Protein AF-A0A2S2NE26-F1 (afdb_monomer)

Foldseek 3Di:
DLVVLLVVVVVVVVVVPVVVVVVVVVVVVVVVVVVVVVVPDDDDDDDDDDDDDDDDDDDDDDDDDDDDDDDDDDDPPPPPPDQAPLNLLVQLLVQCVPPVFFSLVSLVVLLVVLVVVLVVDDPVVVVSSVVSSCSSVVDDDDCVRDDVVSLCPGPLLVLLLVLLVVLLVVLVVLVVDDPDNPPCVVVLLVSLVVNLSSLVGYDLVSVVSSCPPPDNVSVVSLLSSLVSDPPVSSVSSSSSNLVSQCVNDVVSVVVCVPDCNVVVSVVVVVVVVD

Structure (mmCIF, N/CA/C/O backbone):
data_AF-A0A2S2NE26-F1
#
_entry.id   AF-A0A2S2NE26-F1
#
loop_
_atom_site.group_PDB
_atom_site.id
_atom_site.type_symbol
_atom_site.label_atom_id
_atom_site.label_alt_id
_atom_site.label_comp_id
_atom_site.label_asym_id
_atom_site.label_entity_id
_atom_site.label_seq_id
_atom_site.pdbx_PDB_ins_code
_atom_site.Cartn_x
_atom_site.Cartn_y
_atom_site.Cartn_z
_atom_site.occupancy
_atom_site.B_iso_or_equiv
_atom_site.auth_seq_id
_atom_site.auth_comp_id
_atom_site.auth_asym_id
_atom_site.auth_atom_id
_atom_site.pdbx_PDB_model_num
ATOM 1 N N . PHE A 1 1 ? -6.573 4.434 -17.229 1.00 50.03 1 PHE A N 1
ATOM 2 C CA . PHE A 1 1 ? -5.683 4.116 -18.371 1.00 50.03 1 PHE A CA 1
ATOM 3 C C . PHE A 1 1 ? -4.898 2.846 -18.086 1.00 50.03 1 PHE A C 1
ATOM 5 O O . PHE A 1 1 ? -5.156 1.865 -18.771 1.00 50.03 1 PHE A O 1
ATOM 12 N N . LEU A 1 2 ? -4.052 2.832 -17.044 1.00 48.62 2 LEU A N 1
ATOM 13 C CA . LEU A 1 2 ? -3.261 1.661 -16.640 1.00 48.62 2 LEU A CA 1
ATOM 14 C C . LEU A 1 2 ? -4.086 0.372 -16.556 1.00 48.62 2 LEU A C 1
ATOM 16 O O . LEU A 1 2 ? -3.737 -0.569 -17.251 1.00 48.62 2 LEU A O 1
ATOM 20 N N . ASP A 1 3 ? -5.234 0.351 -15.869 1.00 49.94 3 ASP A N 1
ATOM 21 C CA . ASP A 1 3 ? -6.076 -0.861 -15.795 1.00 49.94 3 ASP A CA 1
ATOM 22 C C . ASP A 1 3 ? -6.546 -1.374 -17.165 1.00 49.94 3 ASP A C 1
ATOM 24 O O . ASP A 1 3 ? -6.678 -2.576 -17.361 1.00 49.94 3 ASP A O 1
ATOM 28 N N . LYS A 1 4 ? -6.739 -0.492 -18.156 1.00 54.78 4 LYS A N 1
ATOM 29 C CA . LYS A 1 4 ? -7.095 -0.894 -19.526 1.00 54.78 4 LYS A CA 1
ATOM 30 C C . LYS A 1 4 ? -5.889 -1.474 -20.267 1.00 54.78 4 LYS A C 1
ATOM 32 O O . LYS A 1 4 ? -6.052 -2.453 -20.991 1.00 54.78 4 LYS A O 1
ATOM 37 N N . CYS A 1 5 ? -4.690 -0.924 -20.062 1.00 51.84 5 CYS A N 1
ATOM 38 C CA . CYS A 1 5 ? -3.444 -1.529 -20.541 1.00 51.84 5 CYS A CA 1
ATOM 39 C C . CYS A 1 5 ? -3.240 -2.907 -19.892 1.00 51.84 5 CYS A C 1
ATOM 41 O O . CYS A 1 5 ? -3.023 -3.887 -20.597 1.00 51.84 5 CYS A O 1
ATOM 43 N N . LEU A 1 6 ? -3.423 -2.992 -18.572 1.00 57.47 6 LEU A N 1
ATOM 44 C CA . LEU A 1 6 ? -3.290 -4.199 -17.763 1.00 57.47 6 LEU A CA 1
ATOM 45 C C . LEU A 1 6 ? -4.299 -5.282 -18.179 1.00 57.47 6 LEU A C 1
ATOM 47 O O . LEU A 1 6 ? -3.911 -6.426 -18.381 1.00 57.47 6 LEU A O 1
ATOM 51 N N . SER A 1 7 ? -5.573 -4.930 -18.399 1.00 56.53 7 SER A N 1
ATOM 52 C CA . SER A 1 7 ? -6.599 -5.852 -18.910 1.00 56.53 7 SER A CA 1
ATOM 53 C C . SER A 1 7 ? -6.352 -6.281 -20.357 1.00 56.53 7 SER A C 1
ATOM 55 O O . SER A 1 7 ? -6.578 -7.443 -20.679 1.00 56.53 7 SER A O 1
ATOM 57 N N . THR A 1 8 ? -5.870 -5.387 -21.230 1.00 55.00 8 THR A N 1
ATOM 58 C CA . THR A 1 8 ? -5.532 -5.739 -22.627 1.00 55.00 8 THR A CA 1
ATOM 59 C C . THR A 1 8 ? -4.354 -6.712 -22.668 1.00 55.00 8 THR A C 1
ATOM 61 O O . THR A 1 8 ? -4.362 -7.675 -23.433 1.00 55.00 8 THR A O 1
ATOM 64 N N . VAL A 1 9 ? -3.371 -6.492 -21.793 1.00 53.59 9 VAL A N 1
ATOM 65 C CA . VAL A 1 9 ? -2.247 -7.398 -21.553 1.00 53.59 9 VAL A CA 1
ATOM 66 C C . VAL A 1 9 ? -2.732 -8.741 -20.990 1.00 53.59 9 VAL A C 1
ATOM 68 O O . VAL A 1 9 ? -2.406 -9.783 -21.553 1.00 53.59 9 VAL A O 1
ATOM 71 N N . GLN A 1 10 ? -3.555 -8.740 -19.937 1.00 52.69 10 GLN A N 1
ATOM 72 C CA . GLN A 1 10 ? -4.071 -9.955 -19.293 1.00 52.69 10 GLN A CA 1
ATOM 73 C C . GLN A 1 10 ? -4.913 -10.805 -20.262 1.00 52.69 10 GLN A C 1
ATOM 75 O O . GLN A 1 10 ? -4.638 -11.990 -20.416 1.00 52.69 10 GLN A O 1
ATOM 80 N N . GLN A 1 11 ? -5.842 -10.202 -21.016 1.00 55.31 11 GLN A N 1
ATOM 81 C CA . GLN A 1 11 ? -6.670 -10.910 -22.008 1.00 55.31 11 GLN A CA 1
ATOM 82 C C . GLN A 1 11 ? -5.868 -11.598 -23.123 1.00 55.31 11 GLN A C 1
ATOM 84 O O . GLN A 1 11 ? -6.375 -12.515 -23.769 1.00 55.31 11 GLN A O 1
ATOM 89 N N . LYS A 1 12 ? -4.636 -11.154 -23.398 1.00 51.88 12 LYS A N 1
ATOM 90 C CA . LYS A 1 12 ? -3.738 -11.800 -24.368 1.00 51.88 12 LYS A CA 1
ATOM 91 C C . LYS A 1 12 ? -2.728 -12.745 -23.717 1.00 51.88 12 LYS A C 1
ATOM 93 O O . LYS A 1 12 ? -2.174 -13.585 -24.424 1.00 51.88 12 LYS A O 1
ATOM 98 N N . LEU A 1 13 ? -2.542 -12.671 -22.397 1.00 49.56 13 LEU A N 1
ATOM 99 C CA . LEU A 1 13 ? -1.794 -13.668 -21.633 1.00 49.56 13 LEU A CA 1
ATOM 100 C C . LEU A 1 13 ? -2.589 -14.967 -21.499 1.00 49.56 13 LEU A C 1
ATOM 102 O O . LEU A 1 13 ? -2.041 -15.997 -21.880 1.00 49.56 13 LEU A O 1
ATOM 106 N N . ASP A 1 14 ? -3.876 -14.903 -21.144 1.00 45.34 14 ASP A N 1
ATOM 107 C CA . ASP A 1 14 ? -4.758 -16.079 -21.030 1.00 45.34 14 ASP A CA 1
ATOM 108 C C . ASP A 1 14 ? -4.885 -16.847 -22.374 1.00 45.34 14 ASP A C 1
ATOM 110 O O . ASP A 1 14 ? -5.003 -18.069 -22.410 1.00 45.34 14 ASP A O 1
ATOM 114 N N . VAL A 1 15 ? -4.785 -16.145 -23.514 1.00 48.47 15 VAL A N 1
ATOM 115 C CA . VAL A 1 15 ? -4.731 -16.739 -24.874 1.00 48.47 15 VAL A CA 1
ATOM 116 C C . VAL A 1 15 ? -3.366 -17.381 -25.185 1.00 48.47 15 VAL A C 1
ATOM 118 O O . VAL A 1 15 ? -3.244 -18.189 -26.103 1.00 48.47 15 VAL A O 1
ATOM 121 N N . SER A 1 16 ? -2.327 -17.028 -24.429 1.00 43.91 16 SER A N 1
ATOM 122 C CA . SER A 1 16 ? -0.950 -17.512 -24.582 1.00 43.91 16 SER A CA 1
ATOM 123 C C . SER A 1 16 ? -0.503 -18.491 -23.489 1.00 43.91 16 SER A C 1
ATOM 125 O O . SER A 1 16 ? 0.652 -18.921 -23.510 1.00 43.91 16 SER A O 1
ATOM 127 N N . ASP A 1 17 ? -1.397 -18.861 -22.566 1.00 40.41 17 ASP A N 1
ATOM 128 C CA . ASP A 1 17 ? -1.113 -19.668 -21.371 1.00 40.41 17 ASP A CA 1
ATOM 129 C C . ASP A 1 17 ? -0.923 -21.172 -21.641 1.00 40.41 17 ASP A C 1
ATOM 131 O O . ASP A 1 17 ? -1.018 -22.017 -20.750 1.00 40.41 17 ASP A O 1
ATOM 135 N N . ASN A 1 18 ? -0.420 -21.504 -22.833 1.00 43.38 18 ASN A N 1
ATOM 136 C CA . ASN A 1 18 ? 0.494 -22.636 -22.981 1.00 43.38 18 ASN A CA 1
ATOM 137 C C . ASN A 1 18 ? 1.857 -22.258 -22.351 1.00 43.38 18 ASN A C 1
ATOM 139 O O . ASN A 1 18 ? 2.892 -22.190 -23.016 1.00 43.38 18 ASN A O 1
ATOM 143 N N . CYS A 1 19 ? 1.855 -21.993 -21.038 1.00 43.56 19 CYS A N 1
ATOM 144 C CA . CYS A 1 19 ? 2.987 -21.473 -20.256 1.00 43.56 19 CYS A CA 1
ATOM 145 C C . CYS A 1 19 ? 4.259 -22.345 -20.398 1.00 43.56 19 CYS A C 1
ATOM 147 O O . CYS A 1 19 ? 5.388 -21.850 -20.392 1.00 43.56 19 CYS A O 1
ATOM 149 N N . SER A 1 20 ? 4.072 -23.640 -20.679 1.00 45.38 20 SER A N 1
ATOM 150 C CA . SER A 1 20 ? 5.133 -24.593 -21.028 1.00 45.38 20 SER A CA 1
ATOM 151 C C . SER A 1 20 ? 5.985 -24.173 -22.242 1.00 45.38 20 SER A C 1
ATOM 153 O O . SER A 1 20 ? 7.186 -24.438 -22.271 1.00 45.38 20 SER A O 1
ATOM 155 N N . ASP A 1 21 ? 5.404 -23.523 -23.253 1.00 47.28 21 ASP A N 1
ATOM 156 C CA . ASP A 1 21 ? 6.069 -23.316 -24.546 1.00 47.28 21 ASP A CA 1
ATOM 157 C C . ASP A 1 21 ? 6.906 -22.033 -24.607 1.00 47.28 21 ASP A C 1
ATOM 159 O O . ASP A 1 21 ? 7.956 -22.027 -25.252 1.00 47.28 21 ASP A O 1
ATOM 163 N N . LYS A 1 22 ? 6.536 -20.981 -23.863 1.00 48.53 22 LYS A N 1
ATOM 164 C CA . LYS A 1 22 ? 7.396 -19.793 -23.691 1.00 48.53 22 LYS A CA 1
ATOM 165 C C . LYS A 1 22 ? 8.685 -20.144 -22.938 1.00 48.53 22 LYS A C 1
ATOM 167 O O . LYS A 1 22 ? 9.765 -19.729 -23.362 1.00 48.53 22 LYS A O 1
ATOM 172 N N . TYR A 1 23 ? 8.601 -20.985 -21.903 1.00 47.50 23 TYR A N 1
ATOM 173 C CA . TYR A 1 23 ? 9.781 -21.479 -21.184 1.00 47.50 23 TYR A CA 1
ATOM 174 C C . TYR A 1 23 ? 10.660 -22.386 -22.070 1.00 47.50 23 TYR A C 1
ATOM 176 O O . TYR A 1 23 ? 11.881 -22.229 -22.100 1.00 47.50 23 TYR A O 1
ATOM 184 N N . LYS A 1 24 ? 10.063 -23.267 -22.892 1.00 45.91 24 LYS A N 1
ATOM 185 C CA . LYS A 1 24 ? 10.803 -24.058 -23.902 1.00 45.91 24 LYS A CA 1
ATOM 186 C C . LYS A 1 24 ? 11.466 -23.193 -24.975 1.00 45.91 24 LYS A C 1
ATOM 188 O O . LYS A 1 24 ? 12.565 -23.528 -25.420 1.00 45.91 24 LYS A O 1
ATOM 193 N N . LEU A 1 25 ? 10.827 -22.108 -25.417 1.00 44.94 25 LEU A N 1
ATOM 194 C CA . LEU A 1 25 ? 11.399 -21.191 -26.406 1.00 44.94 25 LEU A CA 1
ATOM 195 C C . LEU A 1 25 ? 12.624 -20.465 -25.830 1.00 44.94 25 LEU A C 1
ATOM 197 O O . LEU A 1 25 ? 13.672 -20.434 -26.477 1.00 44.94 25 LEU A O 1
ATOM 201 N N . TYR A 1 26 ? 12.521 -19.988 -24.586 1.00 48.12 26 TYR A N 1
ATOM 202 C CA . TYR A 1 26 ? 13.633 -19.427 -23.814 1.00 48.12 26 TYR A CA 1
ATOM 203 C C . TYR A 1 26 ? 14.799 -20.430 -23.674 1.00 48.12 26 TYR A C 1
ATOM 205 O O . TYR A 1 26 ? 15.918 -20.140 -24.100 1.00 48.12 26 TYR A O 1
ATOM 213 N N . GLU A 1 27 ? 14.527 -21.660 -23.223 1.00 47.28 27 GLU A N 1
ATOM 214 C CA . GLU A 1 27 ? 15.500 -22.769 -23.168 1.00 47.28 27 GLU A CA 1
ATOM 215 C C . GLU A 1 27 ? 16.145 -23.082 -24.535 1.00 47.28 27 GLU A C 1
ATOM 217 O O . GLU A 1 27 ? 17.343 -23.362 -24.639 1.00 47.28 27 GLU A O 1
ATOM 222 N N . THR A 1 28 ? 15.372 -23.022 -25.620 1.00 48.88 28 THR A N 1
ATOM 223 C CA . THR A 1 28 ? 15.858 -23.323 -26.976 1.00 48.88 28 THR A CA 1
ATOM 224 C C . THR A 1 28 ? 16.813 -22.243 -27.490 1.00 48.88 28 THR A C 1
ATOM 226 O O . THR A 1 28 ? 17.832 -22.562 -28.118 1.00 48.88 28 THR A O 1
ATOM 229 N N . LEU A 1 29 ? 16.531 -20.972 -27.192 1.00 46.28 29 LEU A N 1
ATOM 230 C CA . LEU A 1 29 ? 17.427 -19.848 -27.473 1.00 46.28 29 LEU A CA 1
ATOM 231 C C . LEU A 1 29 ? 18.712 -19.948 -26.630 1.00 46.28 29 LEU A C 1
ATOM 233 O O . LEU A 1 29 ? 19.814 -19.848 -27.178 1.00 46.28 29 LEU A O 1
ATOM 237 N N . LEU A 1 30 ? 18.585 -20.282 -25.341 1.00 50.09 30 LEU A N 1
ATOM 238 C CA . LEU A 1 30 ? 19.700 -20.491 -24.410 1.00 50.09 30 LEU A CA 1
ATOM 239 C C . LEU A 1 30 ? 20.656 -21.607 -24.886 1.00 50.09 30 LEU A C 1
ATOM 241 O O . LEU A 1 30 ? 21.882 -21.445 -24.881 1.00 50.09 30 LEU A O 1
ATOM 245 N N . ARG A 1 31 ? 20.115 -22.725 -25.392 1.00 46.66 31 ARG A N 1
ATOM 246 C CA . ARG A 1 31 ? 20.899 -23.827 -25.989 1.00 46.66 31 ARG A CA 1
ATOM 247 C C . ARG A 1 31 ? 21.608 -23.425 -27.284 1.00 46.66 31 ARG A C 1
ATOM 249 O O . ARG A 1 31 ? 22.740 -23.860 -27.512 1.00 46.66 31 ARG A O 1
ATOM 256 N N . ARG A 1 32 ? 20.986 -22.591 -28.129 1.00 42.09 32 ARG A N 1
ATOM 257 C CA . ARG A 1 32 ? 21.625 -22.044 -29.343 1.00 42.09 32 ARG A CA 1
ATOM 258 C C . ARG A 1 32 ? 22.810 -21.140 -28.993 1.00 42.09 32 ARG A C 1
ATOM 260 O O . ARG A 1 32 ? 23.868 -21.273 -29.604 1.00 42.09 32 ARG A O 1
ATOM 267 N N . GLN A 1 33 ? 22.670 -20.293 -27.974 1.00 43.94 33 GLN A N 1
ATOM 268 C CA . GLN A 1 33 ? 23.731 -19.382 -27.540 1.00 43.94 33 GLN A CA 1
ATOM 269 C C . GLN A 1 33 ? 24.927 -20.129 -26.915 1.00 43.94 33 GLN A C 1
ATOM 271 O O . GLN A 1 33 ? 26.077 -19.826 -27.240 1.00 43.94 33 GLN A O 1
ATOM 276 N N . LYS A 1 34 ? 24.685 -21.175 -26.105 1.00 47.41 34 LYS A N 1
ATOM 277 C CA . LYS A 1 34 ? 25.754 -22.044 -25.562 1.00 47.41 34 LYS A CA 1
ATOM 278 C C . LYS A 1 34 ? 26.568 -22.743 -26.667 1.00 47.41 34 LYS A C 1
ATOM 280 O O . LYS A 1 34 ? 27.794 -22.792 -26.575 1.00 47.41 34 LYS A O 1
ATOM 285 N N . LYS A 1 35 ? 25.921 -23.205 -27.748 1.00 47.41 35 LYS A N 1
ATOM 286 C CA . LYS A 1 35 ? 26.606 -23.807 -28.914 1.00 47.41 35 LYS A CA 1
ATOM 287 C C . LYS A 1 35 ? 27.458 -22.816 -29.717 1.00 47.41 35 LYS A C 1
ATOM 289 O O . LYS A 1 35 ? 28.439 -23.232 -30.327 1.00 47.41 35 LYS A O 1
ATOM 294 N N . LEU A 1 36 ? 27.116 -21.526 -29.712 1.00 42.09 36 LEU A N 1
ATOM 295 C CA . LEU A 1 36 ? 27.939 -20.482 -30.332 1.00 42.09 36 LEU A CA 1
ATOM 296 C C . LEU A 1 36 ? 29.183 -20.163 -29.484 1.00 42.09 36 LEU A C 1
ATOM 298 O O . LEU A 1 36 ? 30.265 -19.999 -30.042 1.00 42.09 36 LEU A O 1
ATOM 302 N N . LYS A 1 37 ? 29.069 -20.164 -28.147 1.00 40.44 37 LYS A N 1
ATOM 303 C CA . LYS A 1 37 ? 30.208 -19.898 -27.246 1.00 40.44 37 LYS A CA 1
ATOM 304 C C . LYS A 1 37 ? 31.249 -21.026 -27.199 1.00 40.44 37 LYS A C 1
ATOM 306 O O . LYS A 1 37 ? 32.438 -20.732 -27.168 1.00 40.44 37 LYS A O 1
ATOM 311 N N . GLN A 1 38 ? 30.846 -22.299 -27.289 1.00 41.75 38 GLN A N 1
ATOM 312 C CA . GLN A 1 38 ? 31.797 -23.429 -27.337 1.00 41.75 38 GLN A CA 1
ATOM 313 C C . GLN A 1 38 ? 32.728 -23.426 -28.567 1.00 41.75 38 GLN A C 1
ATOM 315 O O . GLN A 1 38 ? 33.736 -24.123 -28.563 1.00 41.75 38 GLN A O 1
ATOM 320 N N . LYS A 1 39 ? 32.436 -22.631 -29.607 1.00 37.09 39 LYS A N 1
ATOM 321 C CA . LYS A 1 39 ? 33.309 -22.468 -30.782 1.00 37.09 39 LYS A CA 1
ATOM 322 C C . LYS A 1 39 ? 34.409 -21.405 -30.623 1.00 37.09 39 LYS A C 1
ATOM 324 O O . LYS A 1 39 ? 35.172 -21.217 -31.564 1.00 37.09 39 LYS A O 1
ATOM 329 N N . SER A 1 40 ? 34.486 -20.708 -29.484 1.00 32.81 40 SER A N 1
ATOM 330 C CA . SER A 1 40 ? 35.268 -19.466 -29.339 1.00 32.81 40 SER A CA 1
ATOM 331 C C . SER A 1 40 ? 36.389 -19.498 -28.285 1.00 32.81 40 SER A C 1
ATOM 333 O O . SER A 1 40 ? 36.911 -18.438 -27.939 1.00 32.81 40 SER A O 1
ATOM 335 N N . SER A 1 41 ? 36.771 -20.664 -27.751 1.00 28.61 41 SER A N 1
ATOM 336 C CA . SER A 1 41 ? 37.812 -20.746 -26.708 1.00 28.61 41 SER A CA 1
ATOM 337 C C . SER A 1 41 ? 38.750 -21.941 -26.888 1.00 28.61 41 SER A C 1
ATOM 339 O O . SER A 1 41 ? 38.574 -22.991 -26.278 1.00 28.61 41 SER A O 1
ATOM 341 N N . TYR A 1 42 ? 39.785 -21.731 -27.700 1.00 27.94 42 TYR A N 1
ATOM 342 C CA . TYR A 1 42 ? 41.106 -22.320 -27.473 1.00 27.94 42 TYR A CA 1
ATOM 343 C C . TYR A 1 42 ? 42.021 -21.230 -26.879 1.00 27.94 42 TYR A C 1
ATOM 345 O O . TYR A 1 42 ? 41.802 -20.052 -27.167 1.00 27.94 42 TYR A O 1
ATOM 353 N N . ASN A 1 43 ? 43.049 -21.651 -26.126 1.00 27.92 43 ASN A N 1
ATOM 354 C CA . ASN A 1 43 ? 44.060 -20.869 -25.376 1.00 27.92 43 ASN A CA 1
ATOM 355 C C . ASN A 1 43 ? 43.618 -20.509 -23.924 1.00 27.92 43 ASN A C 1
ATOM 357 O O . ASN A 1 43 ? 42.630 -19.802 -23.764 1.00 27.92 43 ASN A O 1
ATOM 361 N N . THR A 1 44 ? 44.165 -21.114 -22.844 1.00 25.56 44 THR A N 1
ATOM 362 C CA . THR A 1 44 ? 45.524 -20.951 -22.218 1.00 25.56 44 THR A CA 1
ATOM 363 C C . THR A 1 44 ? 45.514 -19.807 -21.171 1.00 25.56 44 THR A C 1
ATOM 365 O O . THR A 1 44 ? 45.122 -18.711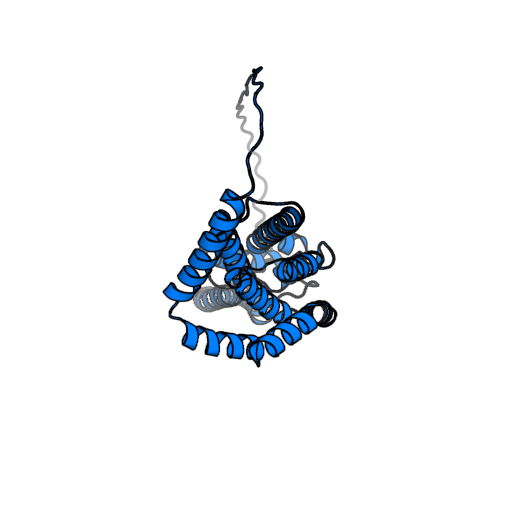 -21.551 1.00 25.56 44 THR A O 1
ATOM 368 N N . LEU A 1 45 ? 45.915 -19.915 -19.882 1.00 28.11 45 LEU A N 1
ATOM 369 C CA . LEU A 1 45 ? 46.520 -20.980 -19.032 1.00 28.11 45 LEU A CA 1
ATOM 370 C C . LEU A 1 45 ? 46.162 -20.769 -17.513 1.00 28.11 45 LEU A C 1
ATOM 372 O O . LEU A 1 45 ? 45.509 -19.783 -17.179 1.00 28.11 45 LEU A O 1
ATOM 376 N N . ASP A 1 46 ? 46.613 -21.668 -16.621 1.00 25.56 46 ASP A N 1
ATOM 377 C CA . ASP A 1 46 ? 46.455 -21.748 -15.136 1.00 25.56 46 ASP A CA 1
ATOM 378 C C . ASP A 1 46 ? 47.071 -20.569 -14.309 1.00 25.56 46 ASP A C 1
ATOM 380 O O . ASP A 1 46 ? 47.730 -19.711 -14.886 1.00 25.56 46 ASP A O 1
ATOM 384 N N . THR A 1 47 ? 46.993 -20.400 -12.964 1.00 26.70 47 THR A N 1
ATOM 385 C CA . THR A 1 47 ? 46.731 -21.271 -11.768 1.00 26.70 47 THR A CA 1
ATOM 386 C C . THR A 1 47 ? 46.308 -20.401 -10.525 1.00 26.70 47 THR A C 1
ATOM 388 O O . THR A 1 47 ? 46.378 -19.176 -10.626 1.00 26.70 47 THR A O 1
ATOM 391 N N . PRO A 1 48 ? 45.889 -20.952 -9.350 1.00 29.38 48 PRO A N 1
ATOM 392 C CA . PRO A 1 48 ? 45.256 -20.202 -8.233 1.00 29.38 48 PRO A CA 1
ATOM 393 C C . PRO A 1 48 ? 46.133 -19.936 -6.977 1.00 29.38 48 PRO A C 1
ATOM 395 O O . PRO A 1 48 ? 47.178 -20.556 -6.797 1.00 29.38 48 PRO A O 1
ATOM 398 N N . ILE A 1 49 ? 45.646 -19.095 -6.041 1.00 26.34 49 ILE A N 1
ATOM 399 C CA . ILE A 1 49 ? 46.189 -18.905 -4.669 1.00 26.34 49 ILE A CA 1
ATOM 400 C C . ILE A 1 49 ? 45.049 -18.880 -3.619 1.00 26.34 49 ILE A C 1
ATOM 402 O O . ILE A 1 49 ? 43.942 -18.429 -3.904 1.00 26.34 49 ILE A O 1
ATOM 406 N N . GLN A 1 50 ? 45.322 -19.378 -2.405 1.00 24.62 50 GLN A N 1
ATOM 407 C CA . GLN A 1 50 ? 44.393 -19.574 -1.273 1.00 24.62 50 GLN A CA 1
ATOM 408 C C . GLN A 1 50 ? 45.053 -19.122 0.060 1.00 24.62 50 GLN A C 1
ATOM 410 O O . GLN A 1 50 ? 46.280 -19.081 0.103 1.00 24.62 50 GLN A O 1
ATOM 415 N N . CYS A 1 51 ? 44.258 -18.929 1.139 1.00 21.23 51 CYS A N 1
ATOM 416 C CA . CYS A 1 51 ? 44.594 -18.771 2.592 1.00 21.23 51 CYS A CA 1
ATOM 417 C C . CYS A 1 51 ? 44.369 -17.361 3.200 1.00 21.23 51 CYS A C 1
ATOM 419 O O . CYS A 1 51 ? 44.494 -16.385 2.475 1.00 21.23 51 CYS A O 1
ATOM 421 N N . LYS A 1 52 ? 44.108 -17.147 4.513 1.00 24.81 52 LYS A N 1
ATOM 422 C CA . LYS A 1 52 ? 43.555 -17.958 5.646 1.00 24.81 52 LYS A CA 1
ATOM 423 C C . LYS A 1 52 ? 43.229 -17.024 6.853 1.00 24.81 52 LYS A C 1
ATOM 425 O O . LYS A 1 52 ? 43.918 -16.034 7.040 1.00 24.81 52 LYS A O 1
ATOM 430 N N . THR A 1 53 ? 42.230 -17.409 7.662 1.00 23.91 53 THR A N 1
ATOM 431 C CA . THR A 1 53 ? 41.985 -17.191 9.127 1.00 23.91 53 THR A CA 1
ATOM 432 C C . THR A 1 53 ? 42.857 -16.246 9.989 1.00 23.91 53 THR A C 1
ATOM 434 O O . THR A 1 53 ? 44.073 -16.372 9.935 1.00 23.91 53 THR A O 1
ATOM 437 N N . VAL A 1 54 ? 42.235 -15.546 10.965 1.00 25.08 54 VAL A N 1
ATOM 438 C CA . VAL A 1 54 ? 42.578 -15.483 12.427 1.00 25.08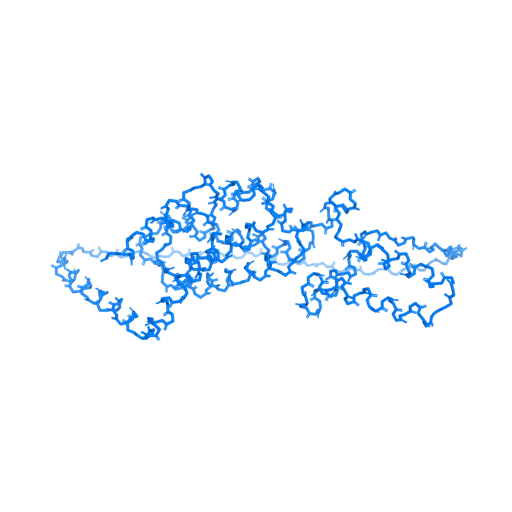 54 VAL A CA 1
ATOM 439 C C . VAL A 1 54 ? 41.294 -15.099 13.230 1.00 25.08 54 VAL A C 1
ATOM 441 O O . VAL A 1 54 ? 40.294 -14.736 12.616 1.00 25.08 54 VAL A O 1
ATOM 444 N N . ASP A 1 55 ? 41.281 -15.293 14.559 1.00 23.72 55 ASP A N 1
ATOM 445 C CA . ASP A 1 55 ? 40.130 -15.662 15.420 1.00 23.72 55 ASP A CA 1
ATOM 446 C C . ASP A 1 55 ? 40.199 -15.041 16.861 1.00 23.72 55 ASP A C 1
ATOM 448 O O . ASP A 1 55 ? 41.254 -14.508 17.219 1.00 23.72 55 ASP A O 1
ATOM 452 N N . LYS A 1 56 ? 39.148 -15.222 17.704 1.00 26.86 56 LYS A N 1
ATOM 453 C CA . LYS A 1 56 ? 38.939 -14.816 19.142 1.00 26.86 56 LYS A CA 1
ATOM 454 C C . LYS A 1 56 ? 38.502 -13.348 19.381 1.00 26.86 56 LYS A C 1
ATOM 456 O O . LYS A 1 56 ? 38.899 -12.479 18.622 1.00 26.86 56 LYS A O 1
ATOM 461 N N . GLY A 1 57 ? 37.756 -12.933 20.422 1.00 21.80 57 GLY A N 1
ATOM 462 C CA . GLY A 1 57 ? 37.169 -13.544 21.647 1.00 21.80 57 GLY A CA 1
ATOM 463 C C . GLY A 1 57 ? 36.955 -12.430 22.720 1.00 21.80 57 GLY A C 1
ATOM 464 O O . GLY A 1 57 ? 37.609 -11.400 22.599 1.00 21.80 57 GLY A O 1
ATOM 465 N N . ASN A 1 58 ? 36.122 -12.463 23.781 1.00 25.00 58 ASN A N 1
ATOM 466 C CA . ASN A 1 58 ? 35.205 -13.443 24.409 1.00 25.00 58 ASN A CA 1
ATOM 467 C C . ASN A 1 58 ? 34.045 -12.697 25.175 1.00 25.00 58 ASN A C 1
ATOM 469 O O . ASN A 1 58 ? 33.866 -11.497 24.998 1.00 25.00 58 ASN A O 1
ATOM 473 N N . GLN A 1 59 ? 33.252 -13.401 26.005 1.00 24.97 59 GLN A N 1
ATOM 474 C CA . GLN A 1 59 ? 32.049 -12.960 26.764 1.00 24.97 59 GLN A CA 1
ATOM 475 C C . GLN A 1 59 ? 32.327 -12.360 28.172 1.00 24.97 59 GLN A C 1
ATOM 477 O O . GLN A 1 59 ? 33.331 -12.743 28.770 1.00 24.97 59 GLN A O 1
ATOM 482 N N . SER A 1 60 ? 31.370 -11.604 28.761 1.00 28.23 60 SER A N 1
ATOM 483 C CA . SER A 1 60 ? 30.624 -11.991 30.002 1.00 28.23 60 SER A CA 1
ATOM 484 C C . SER A 1 60 ? 29.695 -10.895 30.596 1.00 28.23 60 SER A C 1
ATOM 486 O O . SER A 1 60 ? 30.035 -9.716 30.618 1.00 28.23 60 SER A O 1
ATOM 488 N N . GLU A 1 61 ? 28.525 -11.300 31.116 1.00 24.92 61 GLU A N 1
ATOM 489 C CA . GLU A 1 61 ? 27.626 -10.496 31.982 1.00 24.92 61 GLU A CA 1
ATOM 490 C C . GLU A 1 61 ? 28.033 -10.592 33.472 1.00 24.92 61 GLU A C 1
ATOM 492 O O . GLU A 1 61 ? 28.833 -11.462 33.834 1.00 24.92 61 GLU A O 1
ATOM 497 N N . PRO A 1 62 ? 27.441 -9.773 34.370 1.00 26.55 62 PRO A N 1
ATOM 498 C CA . PRO A 1 62 ? 26.619 -10.414 35.412 1.00 26.55 62 PRO A CA 1
ATOM 499 C C . PRO A 1 62 ? 25.356 -9.651 35.877 1.00 26.55 62 PRO A C 1
ATOM 501 O O . PRO A 1 62 ? 25.321 -8.426 35.984 1.00 26.55 62 PRO A O 1
ATOM 504 N N . TYR A 1 63 ? 24.351 -10.433 36.282 1.00 20.64 63 TYR A N 1
ATOM 505 C CA . TYR A 1 63 ? 23.155 -10.029 37.039 1.00 20.64 63 TYR A CA 1
ATOM 506 C C . TYR A 1 63 ? 23.475 -9.676 38.506 1.00 20.64 63 TYR A C 1
ATOM 508 O O . TYR A 1 63 ? 24.367 -10.277 39.101 1.00 20.64 63 TYR A O 1
ATOM 516 N N . ASN A 1 64 ? 22.661 -8.820 39.142 1.00 26.05 64 ASN A N 1
ATOM 517 C CA . ASN A 1 64 ? 22.461 -8.834 40.601 1.00 26.05 64 ASN A CA 1
ATOM 518 C C . ASN A 1 64 ? 21.103 -8.225 41.002 1.00 26.05 64 ASN A C 1
ATOM 520 O O . ASN A 1 64 ? 20.715 -7.169 40.509 1.00 26.05 64 ASN A O 1
ATOM 524 N N . GLN A 1 65 ? 20.397 -8.888 41.922 1.00 26.30 65 GLN A N 1
ATOM 525 C CA . GLN A 1 65 ? 19.149 -8.419 42.538 1.00 26.30 65 GLN A CA 1
ATOM 526 C C . GLN A 1 65 ? 19.431 -7.889 43.950 1.00 26.30 65 GLN A C 1
ATOM 528 O O . GLN A 1 65 ? 20.128 -8.559 44.708 1.00 26.30 65 GLN A O 1
ATOM 533 N N . ILE A 1 66 ? 18.814 -6.770 44.349 1.00 25.67 66 ILE A N 1
ATOM 534 C CA . ILE A 1 66 ? 18.601 -6.439 45.769 1.00 25.67 66 ILE A CA 1
ATOM 535 C C . ILE A 1 66 ? 17.164 -5.939 45.963 1.00 25.67 66 ILE A C 1
ATOM 537 O O . ILE A 1 66 ? 16.722 -4.988 45.323 1.00 25.67 66 ILE A O 1
ATOM 541 N N . LEU A 1 67 ? 16.457 -6.610 46.869 1.00 24.86 67 LEU A N 1
ATOM 542 C CA . LEU A 1 67 ? 15.143 -6.259 47.405 1.00 24.86 67 LEU A CA 1
ATOM 543 C C . LEU A 1 67 ? 15.296 -5.193 48.503 1.00 24.86 67 LEU A C 1
ATOM 545 O O . LEU A 1 67 ? 16.204 -5.314 49.320 1.00 24.86 67 LEU A O 1
ATOM 549 N N . ASN A 1 68 ? 14.382 -4.223 48.589 1.00 27.00 68 ASN A N 1
ATOM 550 C CA . ASN A 1 68 ? 14.089 -3.523 49.846 1.00 27.00 68 ASN A CA 1
ATOM 551 C C . ASN A 1 68 ? 12.663 -2.956 49.844 1.00 27.00 68 ASN A C 1
ATOM 553 O O . ASN A 1 68 ? 12.305 -2.141 48.994 1.00 27.00 68 ASN A O 1
ATOM 557 N N . ASP A 1 69 ? 11.868 -3.369 50.830 1.00 28.56 69 ASP A N 1
ATOM 558 C CA . ASP A 1 69 ? 10.546 -2.813 51.111 1.00 28.56 69 ASP A CA 1
ATOM 559 C C . ASP A 1 69 ? 10.642 -1.408 51.716 1.00 28.56 69 ASP A C 1
ATOM 561 O O . ASP A 1 69 ? 11.403 -1.171 52.654 1.00 28.56 69 ASP A O 1
ATOM 565 N N . THR A 1 70 ? 9.759 -0.498 51.305 1.00 28.11 70 THR A N 1
ATOM 566 C CA . THR A 1 70 ? 9.228 0.542 52.202 1.00 28.11 70 THR A CA 1
ATOM 567 C C . THR A 1 70 ? 7.812 0.903 51.773 1.00 28.11 70 THR A C 1
ATOM 569 O O . THR A 1 70 ? 7.582 1.436 50.690 1.00 28.11 70 THR A O 1
ATOM 572 N N . LYS A 1 71 ? 6.845 0.622 52.650 1.00 34.53 71 LYS A N 1
ATOM 573 C CA . LYS A 1 71 ? 5.458 1.069 52.495 1.00 34.53 71 LYS A CA 1
ATOM 574 C C . LYS A 1 71 ? 5.400 2.586 52.658 1.00 34.53 71 LYS A C 1
ATOM 576 O O . LYS A 1 71 ? 5.836 3.087 53.688 1.00 34.53 71 LYS A O 1
ATOM 581 N N . ASN A 1 72 ? 4.762 3.284 51.724 1.00 28.64 72 ASN A N 1
ATOM 582 C CA . ASN A 1 72 ? 4.122 4.563 52.019 1.00 28.64 72 ASN A CA 1
ATOM 583 C C . ASN A 1 72 ? 2.799 4.666 51.260 1.00 28.64 72 ASN A C 1
ATOM 585 O O . ASN A 1 72 ? 2.734 4.473 50.048 1.00 28.64 72 ASN A O 1
ATOM 589 N N . SER A 1 73 ? 1.738 4.921 52.018 1.00 37.84 73 SER A N 1
ATOM 590 C CA . SER A 1 73 ? 0.363 4.961 51.538 1.00 37.84 73 SER A CA 1
ATOM 591 C C . SER A 1 73 ? 0.043 6.345 50.980 1.00 37.84 73 SER A C 1
ATOM 593 O O . SER A 1 73 ? -0.150 7.276 51.760 1.00 37.84 73 SER A O 1
ATOM 595 N N . THR A 1 74 ? -0.102 6.477 49.661 1.00 27.97 74 THR A N 1
ATOM 596 C CA . THR A 1 74 ? -0.604 7.723 49.062 1.00 27.97 74 THR A CA 1
ATOM 597 C C . THR A 1 74 ? -1.557 7.418 47.912 1.00 27.97 74 THR A C 1
ATOM 599 O O . THR A 1 74 ? -1.138 6.909 46.880 1.00 27.97 74 THR A O 1
ATOM 602 N N . SER A 1 75 ? -2.841 7.720 48.134 1.00 31.12 75 SER A N 1
ATOM 603 C CA . SER A 1 75 ? -3.908 7.923 47.137 1.00 31.12 75 SER A CA 1
ATOM 604 C C . SER A 1 75 ? -3.812 7.147 45.813 1.00 31.12 75 SER A C 1
ATOM 606 O O . SER A 1 75 ? -3.115 7.567 44.887 1.00 31.12 75 SER A O 1
ATOM 608 N N . VAL A 1 76 ? -4.667 6.129 45.650 1.00 38.25 76 VAL A N 1
ATOM 609 C CA . VAL A 1 76 ? -5.112 5.708 44.312 1.00 38.25 76 VAL A CA 1
ATOM 610 C C . VAL A 1 76 ? -5.919 6.861 43.718 1.00 38.25 76 VAL A C 1
ATOM 612 O O . VAL A 1 76 ? -7.126 6.974 43.926 1.00 38.25 76 VAL A O 1
ATOM 615 N N . SER A 1 77 ? -5.230 7.759 43.017 1.00 38.12 77 SER A N 1
ATOM 616 C CA . SER A 1 77 ? -5.889 8.700 42.127 1.00 38.12 77 SER A CA 1
ATOM 617 C C . SER A 1 77 ? -6.422 7.881 40.963 1.00 38.12 77 SER A C 1
ATOM 619 O O . SER A 1 77 ? -5.637 7.369 40.162 1.00 38.12 77 SER A O 1
ATOM 621 N N . ASN A 1 78 ? -7.745 7.736 40.880 1.00 43.84 78 ASN A N 1
ATOM 622 C CA . ASN A 1 78 ? -8.420 7.194 39.704 1.00 43.84 78 ASN A CA 1
ATOM 623 C C . ASN A 1 78 ? -8.310 8.212 38.560 1.00 43.84 78 ASN A C 1
ATOM 625 O O . ASN A 1 78 ? -9.293 8.819 38.144 1.00 43.84 78 ASN A O 1
ATOM 629 N N . ASN A 1 79 ? -7.087 8.402 38.063 1.00 40.50 79 ASN A N 1
ATOM 630 C CA . ASN A 1 79 ? -6.808 9.110 36.829 1.00 40.50 79 ASN A CA 1
ATOM 631 C C . ASN A 1 79 ? -7.264 8.196 35.692 1.00 40.50 79 ASN A C 1
ATOM 633 O O . ASN A 1 79 ? -6.467 7.452 35.118 1.00 40.50 79 ASN A O 1
ATOM 637 N N . SER A 1 80 ? -8.564 8.225 35.399 1.00 57.88 80 SER A N 1
ATOM 638 C CA . SER A 1 80 ? -9.103 7.721 34.143 1.00 57.88 80 SER A CA 1
ATOM 639 C C . SER A 1 80 ? -8.336 8.403 33.013 1.00 57.88 80 SER A C 1
ATOM 641 O O . SER A 1 80 ? -8.513 9.602 32.794 1.00 57.88 80 SER A O 1
ATOM 643 N N . LYS A 1 81 ? -7.442 7.662 32.345 1.00 73.50 81 LYS A N 1
ATOM 644 C CA . LYS A 1 81 ? -6.766 8.157 31.146 1.00 73.50 81 LYS A CA 1
ATOM 645 C C . LYS A 1 81 ? -7.843 8.557 30.144 1.00 73.50 81 LYS A C 1
ATOM 647 O O . LYS A 1 81 ? -8.674 7.731 29.775 1.00 73.50 81 LYS A O 1
ATOM 652 N N . GLU A 1 82 ? -7.825 9.820 29.747 1.00 80.75 82 GLU A N 1
ATOM 653 C CA . GLU A 1 82 ? -8.626 10.302 28.632 1.00 80.75 82 GLU A CA 1
ATOM 654 C C . GLU A 1 82 ? -8.163 9.569 27.368 1.00 80.75 82 GLU A C 1
ATOM 656 O O . GLU A 1 82 ? -6.962 9.469 27.118 1.00 80.75 82 GLU A O 1
ATOM 661 N N . ILE A 1 83 ? -9.104 8.976 26.633 1.00 84.81 83 ILE A N 1
ATOM 662 C CA . ILE A 1 83 ? -8.794 8.137 25.473 1.00 84.81 83 ILE A CA 1
ATOM 663 C C . ILE A 1 83 ? -8.482 9.058 24.299 1.00 84.81 83 ILE A C 1
ATOM 665 O O . ILE A 1 83 ? -9.338 9.824 23.858 1.00 84.81 83 ILE A O 1
ATOM 669 N N . THR A 1 84 ? -7.250 8.992 23.807 1.00 89.25 84 THR A N 1
ATOM 670 C CA . THR A 1 84 ? -6.755 9.881 22.758 1.00 89.25 84 THR A CA 1
ATOM 671 C C . THR A 1 84 ? -6.879 9.247 21.373 1.00 89.25 84 THR A C 1
ATOM 673 O O . THR A 1 84 ? -7.015 8.034 21.219 1.00 89.25 84 THR A O 1
ATOM 676 N N . ILE A 1 85 ? -6.803 10.071 20.327 1.00 88.25 85 ILE A N 1
ATOM 677 C CA . ILE A 1 85 ? -6.844 9.608 18.931 1.00 88.25 85 ILE A CA 1
ATOM 678 C C . ILE A 1 85 ? -5.708 8.606 18.613 1.00 88.25 85 ILE A C 1
ATOM 680 O O . ILE A 1 85 ? -6.003 7.594 17.976 1.00 88.25 85 ILE A O 1
ATOM 684 N N . PRO A 1 86 ? -4.460 8.794 19.098 1.00 89.94 86 PRO A N 1
ATOM 685 C CA . PRO A 1 86 ? -3.426 7.756 19.070 1.00 89.94 86 PRO A CA 1
ATOM 686 C C . PRO A 1 86 ? -3.836 6.414 19.692 1.00 89.94 86 PRO A C 1
ATOM 688 O O . PRO A 1 86 ? -3.568 5.382 19.084 1.00 89.94 86 PRO A O 1
ATOM 691 N N . ASP A 1 87 ? -4.516 6.398 20.846 1.00 90.06 87 ASP A N 1
ATOM 692 C CA . ASP A 1 87 ? -4.953 5.144 21.488 1.00 90.06 87 ASP A CA 1
ATOM 693 C C . ASP A 1 87 ? -5.984 4.399 20.618 1.00 90.06 87 ASP A C 1
ATOM 695 O O . ASP A 1 87 ? -5.929 3.179 20.465 1.00 90.06 87 ASP A O 1
ATOM 699 N N . ILE A 1 88 ? -6.917 5.140 20.010 1.00 90.75 88 ILE A N 1
ATOM 700 C CA . ILE A 1 88 ? -7.952 4.594 19.116 1.00 90.75 88 ILE A CA 1
ATOM 701 C C . ILE A 1 88 ? -7.315 4.025 17.840 1.00 90.75 88 ILE A C 1
ATOM 703 O O . ILE A 1 88 ? -7.655 2.924 17.403 1.00 90.75 88 ILE A O 1
ATOM 707 N N . TYR A 1 89 ? -6.369 4.763 17.259 1.00 91.75 89 TYR A N 1
ATOM 708 C CA . TYR A 1 89 ? -5.604 4.333 16.094 1.00 91.75 89 TYR A CA 1
ATOM 709 C C . TYR A 1 89 ? -4.776 3.071 16.389 1.00 91.75 89 TYR A C 1
ATOM 711 O O . TYR A 1 89 ? -4.786 2.130 15.593 1.00 91.75 89 TYR A O 1
ATOM 719 N N . GLU A 1 90 ? -4.132 3.003 17.555 1.00 92.62 90 GLU A N 1
ATOM 720 C CA . GLU A 1 90 ? -3.376 1.829 17.995 1.00 92.62 90 GLU A CA 1
ATOM 721 C C . GLU A 1 90 ? -4.277 0.591 18.122 1.00 92.62 90 GLU A C 1
ATOM 723 O O . GLU A 1 90 ? -3.915 -0.475 17.631 1.00 92.62 90 GLU A O 1
ATOM 728 N N . VAL A 1 91 ? -5.494 0.713 18.669 1.00 94.50 91 VAL A N 1
ATOM 729 C CA . VAL A 1 91 ? -6.460 -0.407 18.720 1.00 94.50 91 VAL A CA 1
ATOM 730 C C . VAL A 1 91 ? -6.796 -0.939 17.319 1.00 94.50 91 VAL A C 1
ATOM 732 O O . VAL A 1 91 ? -6.832 -2.157 17.118 1.00 94.50 91 VAL A O 1
ATOM 735 N N . VAL A 1 92 ? -6.989 -0.058 16.331 1.00 94.19 92 VAL A N 1
ATOM 736 C CA . VAL A 1 92 ? -7.214 -0.458 14.929 1.00 94.19 92 VAL A CA 1
ATOM 737 C C . VAL A 1 92 ? -5.998 -1.200 14.366 1.00 94.19 92 VAL A C 1
ATOM 739 O O . VAL A 1 92 ? -6.160 -2.254 13.743 1.00 94.19 92 VAL A O 1
ATOM 742 N N . GLN A 1 93 ? -4.784 -0.704 14.622 1.00 94.38 93 GLN A N 1
ATOM 743 C CA . GLN A 1 93 ? -3.558 -1.365 14.171 1.00 94.38 93 GLN A CA 1
ATOM 744 C C . GLN A 1 93 ? -3.324 -2.707 14.877 1.00 94.38 93 GLN A C 1
ATOM 746 O O . GLN A 1 93 ? -2.890 -3.665 14.238 1.00 94.38 93 GLN A O 1
ATOM 751 N N . GLN A 1 94 ? -3.692 -2.844 16.151 1.00 95.88 94 GLN A N 1
ATOM 752 C CA . GLN A 1 94 ? -3.635 -4.120 16.862 1.00 95.88 94 GLN A CA 1
ATOM 753 C C . GLN A 1 94 ? -4.605 -5.153 16.276 1.00 95.88 94 GLN A C 1
ATOM 755 O O . GLN A 1 94 ? -4.206 -6.304 16.081 1.00 95.88 94 GLN A O 1
ATOM 760 N N . VAL A 1 95 ? -5.833 -4.759 15.909 1.00 96.50 95 VAL A N 1
ATOM 761 C CA . VAL A 1 95 ? -6.760 -5.646 15.180 1.00 96.50 95 VAL A CA 1
ATOM 762 C C . VAL A 1 95 ? -6.169 -6.059 13.834 1.00 96.50 95 VAL A C 1
ATOM 764 O O . VAL A 1 95 ? -6.143 -7.254 13.529 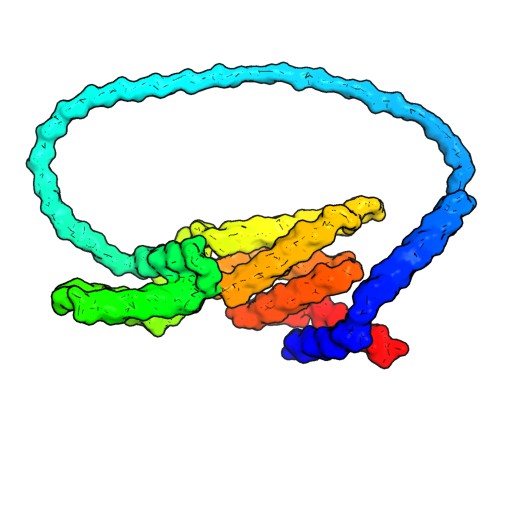1.00 96.50 95 VAL A O 1
ATOM 767 N N . ARG A 1 96 ? -5.625 -5.119 13.054 1.00 95.19 96 ARG A N 1
ATOM 768 C CA . ARG A 1 96 ? -4.972 -5.416 11.771 1.00 95.19 96 ARG A CA 1
ATOM 769 C C . ARG A 1 96 ? -3.819 -6.413 11.924 1.00 95.19 96 ARG A C 1
ATOM 771 O O . ARG A 1 96 ? -3.792 -7.434 11.235 1.00 95.19 96 ARG A O 1
ATOM 778 N N . ASN A 1 97 ? -2.914 -6.157 12.869 1.00 94.94 97 ASN A N 1
ATOM 779 C CA . ASN A 1 97 ? -1.726 -6.971 13.136 1.00 94.94 97 ASN A CA 1
ATOM 780 C C . ASN A 1 97 ? -2.051 -8.423 13.520 1.00 94.94 97 ASN A C 1
ATOM 782 O O . ASN A 1 97 ? -1.279 -9.319 13.173 1.00 94.94 97 ASN A O 1
ATOM 786 N N . HIS A 1 98 ? -3.175 -8.656 14.207 1.00 96.19 98 HIS A N 1
ATOM 787 C CA . HIS A 1 98 ? -3.577 -9.976 14.708 1.00 96.19 98 HIS A CA 1
ATOM 788 C C . HIS A 1 98 ? -4.590 -10.720 13.823 1.00 96.19 98 HIS A C 1
ATOM 790 O O . HIS A 1 98 ? -4.751 -11.928 13.986 1.00 96.19 98 HIS A O 1
ATOM 796 N N . THR A 1 99 ? -5.274 -10.039 12.898 1.00 95.62 99 THR A N 1
ATOM 797 C CA . THR A 1 99 ? -6.321 -10.651 12.049 1.00 95.62 99 THR A CA 1
ATOM 798 C C . THR A 1 99 ? -5.967 -10.729 10.566 1.00 95.62 99 THR A C 1
ATOM 800 O O . THR A 1 99 ? -6.581 -11.508 9.842 1.00 95.62 99 THR A O 1
ATOM 803 N N . GLY A 1 100 ? -5.013 -9.921 10.087 1.00 91.19 100 GLY A N 1
ATOM 804 C CA . GLY A 1 100 ? -4.702 -9.811 8.658 1.00 91.19 100 GLY A CA 1
ATOM 805 C C . GLY A 1 100 ? -5.770 -9.083 7.827 1.00 91.19 100 GLY A C 1
ATOM 806 O O . GLY A 1 100 ? -5.648 -9.022 6.604 1.00 91.19 100 GLY A O 1
ATOM 807 N N . LEU A 1 101 ? -6.803 -8.512 8.461 1.00 95.44 101 LEU A N 1
ATOM 808 C CA . LEU A 1 101 ? -7.788 -7.661 7.792 1.00 95.44 101 LEU A CA 1
ATOM 809 C C . LEU A 1 101 ? -7.120 -6.416 7.187 1.00 95.44 101 LEU A C 1
ATOM 811 O O . LEU A 1 101 ? -6.135 -5.899 7.720 1.00 95.44 101 LEU A O 1
ATOM 815 N N . SER A 1 102 ? -7.685 -5.880 6.100 1.00 95.31 102 SER A N 1
ATOM 816 C CA . SER A 1 102 ? -7.298 -4.545 5.621 1.00 95.31 102 SER A CA 1
ATOM 817 C C . SER A 1 102 ? -7.568 -3.490 6.699 1.00 95.31 102 SER A C 1
ATOM 819 O O . SER A 1 102 ? -8.397 -3.696 7.590 1.00 95.31 102 SER A O 1
ATOM 821 N N . TYR A 1 103 ? -6.878 -2.356 6.634 1.00 94.19 103 TYR A N 1
ATOM 822 C CA . TYR A 1 103 ? -7.027 -1.263 7.593 1.00 94.19 103 TYR A CA 1
ATOM 823 C C . TYR A 1 103 ? -8.493 -0.812 7.720 1.00 94.19 103 TYR A C 1
ATOM 825 O O . TYR A 1 103 ? -9.034 -0.783 8.823 1.00 94.19 103 TYR A O 1
ATOM 833 N N . ASN A 1 104 ? -9.187 -0.626 6.592 1.00 92.75 104 ASN A N 1
ATOM 834 C CA . ASN A 1 104 ? -10.613 -0.276 6.563 1.00 92.75 104 ASN A CA 1
ATOM 835 C C . ASN A 1 104 ? -11.506 -1.355 7.211 1.00 92.75 104 ASN A C 1
ATOM 837 O O . ASN A 1 104 ? -12.451 -1.031 7.929 1.00 92.75 104 ASN A O 1
ATOM 841 N N . PHE A 1 105 ? -11.218 -2.648 7.001 1.00 94.94 105 PHE A N 1
ATOM 842 C CA . PHE A 1 105 ? -11.965 -3.720 7.674 1.00 94.94 105 PHE A CA 1
ATOM 843 C C . PHE A 1 105 ? -11.607 -3.851 9.159 1.00 94.94 105 PHE A C 1
ATOM 845 O O . PHE A 1 105 ? -12.458 -4.259 9.943 1.00 94.94 105 PHE A O 1
ATOM 852 N N . SER A 1 106 ? -10.398 -3.461 9.562 1.00 96.25 106 SER A N 1
ATOM 853 C CA . SER A 1 106 ? -9.990 -3.396 10.970 1.00 96.25 106 SER A CA 1
ATOM 854 C C . SER A 1 106 ? -10.712 -2.255 11.693 1.00 96.25 106 SER A C 1
ATOM 856 O O . SER A 1 106 ? -11.264 -2.481 12.767 1.00 96.25 106 SER A O 1
ATOM 858 N N . GLN A 1 107 ? -10.817 -1.071 11.074 1.00 93.69 107 GLN A N 1
ATOM 859 C CA . GLN A 1 107 ? -11.656 0.032 11.564 1.00 93.69 107 GLN A CA 1
ATOM 860 C C . GLN A 1 107 ? -13.119 -0.403 11.717 1.00 93.69 107 GLN A C 1
ATOM 862 O O . GLN A 1 107 ? -13.698 -0.245 12.792 1.00 93.69 107 GLN A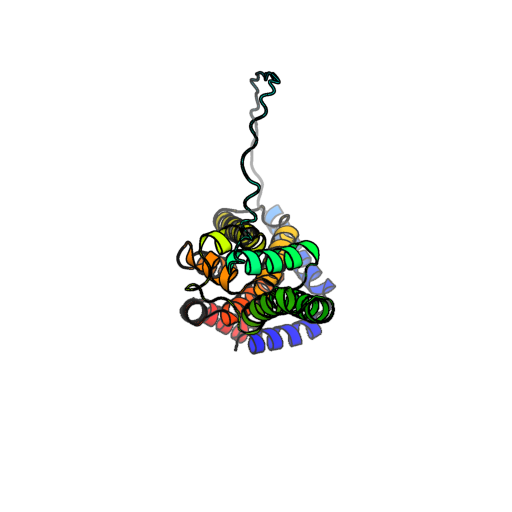 O 1
ATOM 867 N N . LEU A 1 108 ? -13.696 -1.021 10.679 1.00 94.38 108 LEU A N 1
ATOM 868 C CA . LEU A 1 108 ? -15.071 -1.524 10.717 1.00 94.38 108 LEU A CA 1
ATOM 869 C C . LEU A 1 108 ? -15.270 -2.572 11.823 1.00 94.38 108 LEU A C 1
ATOM 871 O O . LEU A 1 108 ? -16.262 -2.512 12.544 1.00 94.38 108 LEU A O 1
ATOM 875 N N . ALA A 1 109 ? -14.331 -3.507 11.993 1.00 96.12 109 ALA A N 1
ATOM 876 C CA . ALA A 1 109 ? -14.395 -4.515 13.047 1.00 96.12 109 ALA A CA 1
ATOM 877 C C . ALA A 1 109 ? -14.388 -3.880 14.448 1.00 96.12 109 ALA A C 1
ATOM 879 O O . ALA A 1 109 ? -15.207 -4.257 15.286 1.00 96.12 109 ALA A O 1
ATOM 880 N N . VAL A 1 110 ? -13.526 -2.884 14.693 1.00 95.31 110 VAL A N 1
ATOM 881 C CA . VAL A 1 110 ? -13.502 -2.146 15.967 1.00 95.31 110 VAL A CA 1
ATOM 882 C C . VAL A 1 110 ? -14.807 -1.368 16.174 1.00 95.31 110 VAL A C 1
ATOM 884 O O . VAL A 1 110 ? -15.409 -1.495 17.238 1.00 95.31 110 VAL A O 1
ATOM 887 N N . SER A 1 111 ? -15.295 -0.635 15.167 1.00 94.31 111 SER A N 1
ATOM 888 C CA . SER A 1 111 ? -16.565 0.110 15.244 1.00 94.31 111 SER A CA 1
ATOM 889 C C . SER A 1 111 ? -17.753 -0.802 15.580 1.00 94.31 111 SER A C 1
ATOM 891 O O . SER A 1 111 ? -18.514 -0.520 16.509 1.00 94.31 111 SER A O 1
ATOM 893 N N . VAL A 1 112 ? -17.860 -1.956 14.910 1.00 95.75 112 VAL A N 1
ATOM 894 C CA . VAL A 1 112 ? -18.904 -2.961 15.166 1.00 95.75 112 VAL A CA 1
ATOM 895 C C . VAL A 1 112 ? -18.797 -3.539 16.581 1.00 95.75 112 VAL A C 1
ATOM 897 O O . VAL A 1 112 ? -19.808 -3.638 17.278 1.00 95.75 112 VAL A O 1
ATOM 900 N N . VAL A 1 113 ? -17.593 -3.887 17.049 1.00 96.31 113 VAL A N 1
ATOM 901 C CA . VAL A 1 113 ? -17.391 -4.378 18.425 1.00 96.31 113 VAL A CA 1
ATOM 902 C C . VAL A 1 113 ? -17.802 -3.316 19.446 1.00 96.31 113 VAL A C 1
ATOM 904 O O . VAL A 1 113 ? -18.550 -3.625 20.374 1.00 96.31 113 VAL A O 1
ATOM 907 N N . ILE A 1 114 ? -17.394 -2.060 19.253 1.00 94.75 114 ILE A N 1
ATOM 908 C CA . ILE A 1 114 ? -17.763 -0.944 20.132 1.00 94.75 114 ILE A CA 1
ATOM 909 C C . ILE A 1 114 ? -19.279 -0.706 20.121 1.00 94.75 114 ILE A C 1
ATOM 911 O O . ILE A 1 114 ? -19.863 -0.521 21.187 1.00 94.75 114 ILE A O 1
ATOM 915 N N . GLN A 1 115 ? -19.937 -0.785 18.960 1.00 94.00 115 GLN A N 1
ATOM 916 C CA . GLN A 1 115 ? -21.395 -0.687 18.847 1.00 94.00 115 GLN A CA 1
ATOM 917 C C . GLN A 1 115 ? -22.116 -1.774 19.656 1.00 94.00 115 GLN A C 1
ATOM 919 O O . GLN A 1 115 ? -23.113 -1.485 20.313 1.00 94.00 115 GLN A O 1
ATOM 924 N N . TYR A 1 116 ? -21.657 -3.028 19.616 1.00 94.75 116 TYR A N 1
ATOM 925 C CA . TYR A 1 116 ? -22.288 -4.086 20.408 1.00 94.75 116 TYR A CA 1
ATOM 926 C C . TYR A 1 116 ? -21.978 -3.954 21.902 1.00 94.75 116 TYR A C 1
ATOM 928 O O . TYR A 1 116 ? -22.888 -4.116 22.713 1.00 94.75 116 TYR A O 1
ATOM 936 N N . LEU A 1 117 ? -20.748 -3.587 22.275 1.00 94.88 117 LEU A N 1
ATOM 937 C CA . LEU A 1 117 ? -20.378 -3.330 23.670 1.00 94.88 117 LEU A CA 1
ATOM 938 C C . LEU A 1 117 ? -21.145 -2.143 24.271 1.00 94.88 117 LEU A C 1
ATOM 940 O O . LEU A 1 117 ? -21.552 -2.222 25.427 1.00 94.88 117 LEU A O 1
ATOM 944 N N . SER A 1 118 ? -21.419 -1.084 23.501 1.00 93.75 118 SER A N 1
ATOM 945 C CA . SER A 1 118 ? -22.168 0.084 23.988 1.00 93.75 118 SER A CA 1
ATOM 946 C C . SER A 1 118 ? -23.628 -0.229 24.345 1.00 93.75 118 SER A C 1
ATOM 948 O O . SER A 1 118 ? -24.228 0.488 25.140 1.00 93.75 118 SER A O 1
ATOM 950 N N . ASN A 1 119 ? -24.182 -1.341 23.845 1.00 92.31 119 ASN A N 1
ATOM 951 C CA . ASN A 1 119 ? -25.502 -1.852 24.236 1.00 92.31 119 ASN A CA 1
ATOM 952 C C . ASN A 1 119 ? -25.482 -2.735 25.501 1.00 92.31 119 ASN A C 1
ATOM 954 O O . ASN A 1 119 ? -26.547 -3.118 25.983 1.00 92.31 119 ASN A O 1
ATOM 958 N N . LEU A 1 120 ? -24.300 -3.090 26.017 1.00 93.75 120 LEU A N 1
ATOM 959 C CA . LEU A 1 120 ? -24.112 -3.998 27.160 1.00 93.75 120 LEU A CA 1
ATOM 960 C C . LEU A 1 120 ? -23.608 -3.292 28.431 1.00 93.75 120 LEU A C 1
ATOM 962 O O . LEU A 1 120 ? -23.448 -3.948 29.459 1.00 93.75 120 LEU A O 1
ATOM 966 N N . VAL A 1 121 ? -23.338 -1.985 28.369 1.00 94.12 121 VAL A N 1
ATOM 967 C CA . VAL A 1 121 ? -22.758 -1.191 29.466 1.00 94.12 121 VAL A CA 1
ATOM 968 C C . VAL A 1 121 ? -23.662 -0.029 29.881 1.00 94.12 121 VAL A C 1
ATOM 970 O O . VAL A 1 121 ? -24.513 0.422 29.114 1.00 94.12 121 VAL A O 1
ATOM 973 N N . ASP A 1 122 ? -23.441 0.486 31.091 1.00 92.31 122 ASP A N 1
ATOM 974 C CA . ASP A 1 122 ? -24.160 1.644 31.630 1.00 92.31 122 ASP A CA 1
ATOM 975 C C . ASP A 1 122 ? -23.942 2.919 30.793 1.00 92.31 122 ASP A C 1
ATOM 977 O O . ASP A 1 122 ? -22.889 3.110 30.179 1.00 92.31 122 ASP A O 1
ATOM 981 N N . GLU A 1 123 ? -24.905 3.850 30.843 1.00 88.00 123 GLU A N 1
ATOM 982 C CA . GLU A 1 123 ? -24.911 5.093 30.045 1.00 88.00 123 GLU A CA 1
ATOM 983 C C . GLU A 1 123 ? -23.613 5.923 30.156 1.00 88.00 123 GLU A C 1
ATOM 985 O O . GLU A 1 123 ? -23.181 6.535 29.179 1.00 88.00 123 GLU A O 1
ATOM 990 N N . SER A 1 124 ? -22.940 5.894 31.314 1.00 82.69 124 SER A N 1
ATOM 991 C CA . SER A 1 124 ? -21.644 6.562 31.520 1.00 82.69 124 SER A CA 1
ATOM 992 C C . SER A 1 124 ? -20.542 6.006 30.605 1.00 82.69 124 SER A C 1
ATOM 994 O O . SER A 1 124 ? -19.848 6.766 29.932 1.00 82.69 124 SER A O 1
ATOM 996 N N . ALA A 1 125 ? -20.417 4.677 30.512 1.00 86.75 125 ALA A N 1
ATOM 997 C CA . ALA A 1 125 ? -19.432 4.024 29.647 1.00 86.75 125 ALA A CA 1
ATOM 998 C C . ALA A 1 125 ? -19.866 4.042 28.172 1.00 86.75 125 ALA A C 1
ATOM 1000 O O . ALA A 1 125 ? -19.042 4.207 27.273 1.00 86.75 125 ALA A O 1
ATOM 1001 N N . LYS A 1 126 ? -21.173 3.922 27.923 1.00 90.88 126 LYS A N 1
ATOM 1002 C CA . LYS A 1 126 ? -21.787 3.990 26.593 1.00 90.88 126 LYS A CA 1
ATOM 1003 C C . LYS A 1 126 ? -21.520 5.324 25.896 1.00 90.88 126 LYS A C 1
ATOM 1005 O O . LYS A 1 126 ? -21.228 5.316 24.704 1.00 90.88 126 LYS A O 1
ATOM 1010 N N . SER A 1 127 ? -21.553 6.444 26.624 1.00 88.38 127 SER A N 1
ATOM 1011 C CA . SER A 1 127 ? -21.179 7.760 26.086 1.00 88.38 127 SER A CA 1
ATOM 1012 C C . SER A 1 127 ? -19.738 7.765 25.558 1.00 88.38 127 SER A C 1
ATOM 1014 O O . SER A 1 127 ? -19.515 8.065 24.387 1.00 88.38 127 SER A O 1
ATOM 1016 N N . SER A 1 128 ? -18.769 7.313 26.366 1.00 89.38 128 SER A N 1
ATOM 1017 C CA . SER A 1 128 ? -17.357 7.232 25.960 1.00 89.38 128 SER A CA 1
ATOM 1018 C C . SER A 1 128 ? -17.129 6.285 24.777 1.00 89.38 128 SER A C 1
ATOM 1020 O O . SER A 1 128 ? -16.394 6.624 23.853 1.00 89.38 128 SER A O 1
ATOM 1022 N N . LEU A 1 129 ? -17.783 5.117 24.770 1.00 91.25 129 LEU A N 1
ATOM 1023 C CA . LEU A 1 129 ? -17.727 4.176 23.647 1.00 91.25 129 LEU A CA 1
ATOM 1024 C C . LEU A 1 129 ? -18.299 4.786 22.361 1.00 91.25 129 LEU A C 1
ATOM 1026 O O . LEU A 1 129 ? -17.705 4.629 21.296 1.00 91.25 129 LEU A O 1
ATOM 1030 N N . ASN A 1 130 ? -19.408 5.522 22.449 1.00 89.88 130 ASN A N 1
ATOM 1031 C CA . ASN A 1 130 ? -19.983 6.205 21.295 1.00 89.88 130 ASN A CA 1
ATOM 1032 C C . ASN A 1 130 ? -19.064 7.323 20.779 1.00 89.88 130 ASN A C 1
ATOM 1034 O O . ASN A 1 130 ? -18.896 7.413 19.570 1.00 89.88 130 ASN A O 1
ATOM 1038 N N . SER A 1 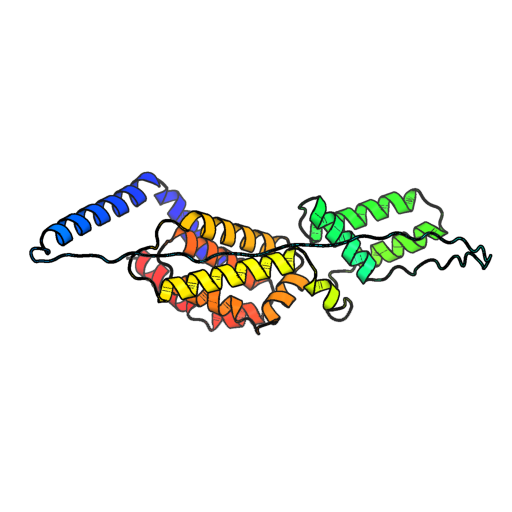131 ? -18.390 8.094 21.643 1.00 89.12 131 SER A N 1
ATOM 1039 C CA . SER A 1 131 ? -17.386 9.080 21.202 1.00 89.12 131 SER A CA 1
ATOM 1040 C C . SER A 1 131 ? -16.206 8.434 20.465 1.00 89.12 131 SER A C 1
ATOM 1042 O O . SER A 1 131 ? -15.793 8.929 19.419 1.00 89.12 131 SER A O 1
ATOM 1044 N N . ILE A 1 132 ? -15.684 7.301 20.955 1.00 90.31 132 ILE A N 1
ATOM 1045 C CA . ILE A 1 132 ? -14.631 6.542 20.250 1.00 90.31 132 ILE A CA 1
ATOM 1046 C C . ILE A 1 132 ? -15.140 6.063 18.889 1.00 90.31 132 ILE A C 1
ATOM 1048 O O . ILE A 1 132 ? -14.434 6.161 17.886 1.00 90.31 132 ILE A O 1
ATOM 1052 N N . ARG A 1 133 ? -16.371 5.549 18.844 1.00 89.81 133 ARG A N 1
ATOM 1053 C CA . ARG A 1 133 ? -16.983 5.085 17.603 1.00 89.81 133 ARG A CA 1
ATOM 1054 C C . ARG A 1 133 ? -17.205 6.223 16.610 1.00 89.81 133 ARG A C 1
ATOM 1056 O O . ARG A 1 133 ? -16.908 6.030 15.443 1.00 89.81 133 ARG A O 1
ATOM 1063 N N . GLU A 1 134 ? -17.674 7.390 17.043 1.00 87.88 134 GLU A N 1
ATOM 1064 C CA . GLU A 1 134 ? -17.811 8.570 16.179 1.00 87.88 134 GLU A CA 1
ATOM 1065 C C . GLU A 1 134 ? -16.458 8.996 15.598 1.00 87.88 134 GLU A C 1
ATOM 1067 O O . GLU A 1 134 ? -16.386 9.316 14.413 1.00 87.88 134 GLU A O 1
ATOM 1072 N N . ILE A 1 135 ? -15.376 8.925 16.383 1.00 87.19 135 ILE A N 1
ATOM 1073 C CA . ILE A 1 135 ? -14.013 9.144 15.881 1.00 87.19 135 ILE A CA 1
ATOM 1074 C C . ILE A 1 135 ? -13.669 8.110 14.796 1.00 87.19 135 ILE A C 1
ATOM 1076 O O . ILE A 1 135 ? -13.231 8.502 13.722 1.00 87.19 135 ILE A O 1
ATOM 1080 N N . ILE A 1 136 ? -13.914 6.813 15.012 1.00 87.69 136 ILE A N 1
ATOM 1081 C CA . ILE A 1 136 ? -13.623 5.767 14.008 1.00 87.69 136 ILE A CA 1
ATOM 1082 C C . ILE A 1 136 ? -14.490 5.921 12.745 1.00 87.69 136 ILE A C 1
ATOM 1084 O O . ILE A 1 136 ? -13.963 5.860 11.637 1.00 87.69 136 ILE A O 1
ATOM 1088 N N . ASP A 1 137 ? -15.798 6.138 12.898 1.00 83.88 137 ASP A N 1
ATOM 1089 C CA . ASP A 1 137 ? -16.778 6.191 11.802 1.00 83.88 137 ASP A CA 1
ATOM 1090 C C . ASP A 1 137 ? -16.655 7.483 10.960 1.00 83.88 137 ASP A C 1
ATOM 1092 O O . ASP A 1 137 ? -17.062 7.501 9.798 1.00 83.88 137 ASP A O 1
ATOM 1096 N N . THR A 1 138 ? -16.081 8.561 11.515 1.00 76.00 138 THR A N 1
ATOM 1097 C CA . THR A 1 138 ? -15.835 9.838 10.804 1.00 76.00 138 THR A CA 1
ATOM 1098 C C . THR A 1 138 ? -14.459 9.877 10.112 1.00 76.00 138 THR A C 1
ATOM 1100 O O . THR A 1 138 ? -14.160 10.813 9.369 1.00 76.00 138 THR A O 1
ATOM 1103 N N . PHE A 1 139 ? -13.597 8.886 10.359 1.00 65.38 139 PHE A N 1
ATOM 1104 C CA . PHE A 1 139 ? -12.211 8.821 9.874 1.00 65.38 139 PHE A CA 1
ATOM 1105 C C . PHE A 1 139 ? -12.117 8.127 8.488 1.00 65.38 139 PHE A C 1
ATOM 1107 O O . PHE A 1 139 ? -13.077 7.485 8.061 1.00 65.38 139 PHE A O 1
ATOM 1114 N N . PRO A 1 140 ? -11.027 8.306 7.704 1.00 58.56 140 PRO A N 1
ATOM 1115 C CA . PRO A 1 140 ? -9.623 8.190 8.121 1.00 58.56 140 PRO A CA 1
ATOM 1116 C C . PRO A 1 140 ? -9.079 9.383 8.913 1.00 58.56 140 PRO A C 1
ATOM 1118 O O . PRO A 1 140 ? -9.591 10.495 8.760 1.00 58.56 140 PRO A O 1
ATOM 1121 N N . PRO A 1 141 ? -8.006 9.203 9.710 1.00 59.09 141 PRO A N 1
ATOM 1122 C CA . PRO A 1 141 ? -7.320 10.347 10.282 1.00 59.09 141 PRO A CA 1
ATOM 1123 C C . PRO A 1 141 ? -6.776 11.224 9.145 1.00 59.09 141 PRO A C 1
ATOM 1125 O O . PRO A 1 141 ? -6.344 10.740 8.098 1.00 59.09 141 PRO A O 1
ATOM 1128 N N . THR A 1 142 ? -6.764 12.539 9.346 1.00 55.56 142 THR A N 1
ATOM 1129 C CA . THR A 1 142 ? -5.896 13.407 8.541 1.00 55.56 142 THR A CA 1
ATOM 1130 C C . THR A 1 142 ? -4.564 13.568 9.258 1.00 55.56 142 THR A C 1
ATOM 1132 O O . THR A 1 142 ? -4.477 13.441 10.480 1.00 55.56 142 THR A O 1
ATOM 1135 N N . SER A 1 143 ? -3.500 13.899 8.522 1.00 54.38 143 SER A N 1
ATOM 1136 C CA . SER A 1 143 ? -2.164 14.127 9.102 1.00 54.38 143 SER A CA 1
ATOM 1137 C C . SER A 1 143 ? -2.088 15.345 10.035 1.00 54.38 143 SER A C 1
ATOM 1139 O O . SER A 1 143 ? -1.027 15.639 10.568 1.00 54.38 143 SER A O 1
ATOM 1141 N N . ALA A 1 144 ? -3.191 16.081 10.201 1.00 56.19 144 ALA A N 1
ATOM 1142 C CA . ALA A 1 144 ? -3.348 17.138 11.195 1.00 56.19 144 ALA A CA 1
ATOM 1143 C C . ALA A 1 144 ? -3.856 16.615 12.555 1.00 56.19 144 ALA A C 1
ATOM 1145 O O . ALA A 1 144 ? -3.845 17.362 13.528 1.00 56.19 144 ALA A O 1
ATOM 1146 N N . THR A 1 145 ? -4.344 15.370 12.619 1.00 68.88 145 THR A N 1
ATOM 1147 C CA . THR A 1 145 ? -5.039 14.804 13.789 1.00 68.88 145 THR A CA 1
ATOM 1148 C C . THR A 1 145 ? -4.283 13.648 14.446 1.00 68.88 145 THR A C 1
ATOM 1150 O O . THR A 1 145 ? -4.465 13.402 15.636 1.00 68.88 145 THR A O 1
ATOM 1153 N N . LEU A 1 146 ? -3.439 12.944 13.687 1.00 80.12 146 LEU A N 1
ATOM 1154 C CA . LEU A 1 146 ? -2.590 11.862 14.183 1.00 80.12 146 LEU A CA 1
ATOM 1155 C C . LEU A 1 146 ? -1.110 12.302 14.144 1.00 80.12 146 LEU A C 1
ATOM 1157 O O . LEU A 1 146 ? -0.670 12.764 13.087 1.00 80.12 146 LEU A O 1
ATOM 1161 N N . PRO A 1 147 ? -0.343 12.168 15.247 1.00 82.00 147 PRO A N 1
ATOM 1162 C CA . PRO A 1 147 ? 1.093 12.450 15.267 1.00 82.00 147 PRO A CA 1
ATOM 1163 C C . PRO A 1 147 ? 1.873 11.584 14.267 1.00 82.00 147 PRO A C 1
ATOM 1165 O O . PRO A 1 147 ? 1.483 10.454 13.965 1.00 82.00 147 PRO A O 1
ATOM 1168 N N . VAL A 1 148 ? 2.987 12.105 13.749 1.00 81.50 148 VAL A N 1
ATOM 1169 C CA . VAL A 1 148 ? 3.790 11.424 12.713 1.00 81.50 148 VAL A CA 1
ATOM 1170 C C . VAL A 1 148 ? 4.468 10.171 13.276 1.00 81.50 148 VAL A C 1
ATOM 1172 O O . VAL A 1 148 ? 4.566 9.153 12.595 1.00 81.50 148 VAL A O 1
ATOM 1175 N N . GLU A 1 149 ? 4.816 10.204 14.557 1.00 84.31 149 GLU A N 1
ATOM 1176 C CA . GLU A 1 149 ? 5.415 9.117 15.328 1.00 84.31 149 GLU A CA 1
ATOM 1177 C C . GLU A 1 149 ? 4.514 7.863 15.360 1.00 84.31 149 GLU A C 1
ATOM 1179 O O . GLU A 1 149 ? 5.006 6.734 15.443 1.00 84.31 149 GLU A O 1
ATOM 1184 N N . CYS A 1 150 ? 3.190 8.039 15.241 1.00 85.25 150 CYS A N 1
ATOM 1185 C CA . CYS A 1 150 ? 2.216 6.948 15.128 1.00 85.25 150 CYS A CA 1
ATOM 1186 C C . CYS A 1 150 ? 2.188 6.299 13.732 1.00 85.25 150 CYS A C 1
ATOM 1188 O O . CYS A 1 150 ? 1.670 5.194 13.588 1.00 85.25 150 CYS A O 1
ATOM 1190 N N . LEU A 1 151 ? 2.712 6.965 12.697 1.00 87.19 151 LEU A N 1
ATOM 1191 C CA . LEU A 1 151 ? 2.818 6.427 11.335 1.00 87.19 151 LEU A CA 1
ATOM 1192 C C . LEU A 1 151 ? 4.145 5.679 11.139 1.00 87.19 151 LEU A C 1
ATOM 1194 O O . LEU A 1 151 ? 4.155 4.591 10.559 1.00 87.19 151 LEU A O 1
ATOM 1198 N N . GLU A 1 152 ? 5.237 6.241 11.667 1.00 83.38 152 GLU A N 1
ATOM 1199 C CA . GLU A 1 152 ? 6.604 5.704 11.570 1.00 83.38 152 GLU A CA 1
ATOM 1200 C C . GLU A 1 152 ? 6.735 4.293 12.163 1.00 83.38 152 GLU A C 1
ATOM 1202 O O . GLU A 1 152 ? 7.358 3.420 11.565 1.00 83.38 152 GLU A O 1
ATOM 1207 N N . ASN A 1 153 ? 6.101 4.043 13.312 1.00 84.62 153 ASN A N 1
ATOM 1208 C CA . ASN A 1 153 ? 6.256 2.798 14.075 1.00 84.62 153 ASN A CA 1
ATOM 1209 C C . ASN A 1 153 ? 5.251 1.691 13.694 1.00 84.62 153 ASN A C 1
ATOM 1211 O O . ASN A 1 153 ? 5.081 0.714 14.424 1.00 84.62 153 ASN A O 1
ATOM 1215 N N . THR A 1 154 ? 4.561 1.823 12.559 1.00 92.94 154 THR A N 1
ATOM 1216 C CA . THR A 1 154 ? 3.598 0.811 12.102 1.00 92.94 154 THR A CA 1
ATOM 1217 C C . THR A 1 154 ? 4.284 -0.379 11.436 1.00 92.94 154 THR A C 1
ATOM 1219 O O . THR A 1 154 ? 5.237 -0.227 10.671 1.00 92.94 154 THR A O 1
ATOM 1222 N N . LYS A 1 155 ? 3.747 -1.587 11.658 1.00 94.56 155 LYS A N 1
ATOM 1223 C CA . LYS A 1 155 ? 4.249 -2.821 11.030 1.00 94.56 155 LYS A CA 1
ATOM 1224 C C . LYS A 1 155 ? 4.260 -2.727 9.499 1.00 94.56 155 LYS A C 1
ATOM 1226 O O . LYS A 1 155 ? 5.245 -3.117 8.878 1.00 94.56 155 LYS A O 1
ATOM 1231 N N . ASP A 1 156 ? 3.192 -2.187 8.907 1.00 95.38 156 ASP A N 1
ATOM 1232 C CA . ASP A 1 156 ? 3.108 -1.955 7.460 1.00 95.38 156 ASP A CA 1
ATOM 1233 C C . ASP A 1 156 ? 4.163 -0.958 6.974 1.00 95.38 156 ASP A C 1
ATOM 1235 O O . ASP A 1 156 ? 4.771 -1.186 5.934 1.00 95.38 156 ASP A O 1
ATOM 1239 N N . GLY A 1 157 ? 4.390 0.134 7.714 1.00 94.75 157 GLY A N 1
ATOM 1240 C CA . GLY A 1 157 ? 5.351 1.169 7.341 1.00 94.75 157 GLY A CA 1
ATOM 1241 C C . GLY A 1 157 ? 6.783 0.642 7.324 1.00 94.75 157 GLY A C 1
ATOM 1242 O O . GLY A 1 157 ? 7.485 0.798 6.326 1.00 94.75 157 GLY A O 1
ATOM 1243 N N . ILE A 1 158 ? 7.179 -0.061 8.389 1.00 95.12 158 ILE A N 1
ATOM 1244 C CA . ILE A 1 158 ? 8.493 -0.709 8.513 1.00 95.12 158 ILE A CA 1
ATOM 1245 C C . ILE A 1 158 ? 8.686 -1.758 7.407 1.00 95.12 158 ILE A C 1
ATOM 1247 O O . ILE A 1 158 ? 9.710 -1.761 6.726 1.00 95.12 158 ILE A O 1
ATOM 1251 N N . CYS A 1 159 ? 7.689 -2.619 7.183 1.00 95.88 159 CYS A N 1
ATOM 1252 C CA . CYS A 1 159 ? 7.748 -3.642 6.140 1.00 95.88 159 CYS A CA 1
ATOM 1253 C C . CYS A 1 159 ? 7.844 -3.014 4.737 1.00 95.88 159 CYS A C 1
ATOM 1255 O O . CYS A 1 159 ? 8.708 -3.388 3.946 1.00 95.88 159 CYS A O 1
ATOM 1257 N N . MET A 1 160 ? 7.041 -1.986 4.445 1.00 96.50 160 MET A N 1
ATOM 1258 C CA . MET A 1 160 ? 7.091 -1.259 3.174 1.00 96.50 160 MET A CA 1
ATOM 1259 C C . MET A 1 160 ? 8.459 -0.614 2.925 1.00 96.50 160 MET A C 1
ATOM 1261 O O . MET A 1 160 ? 8.961 -0.688 1.804 1.00 96.50 160 MET A O 1
ATOM 1265 N N . GLN A 1 161 ? 9.079 -0.010 3.944 1.00 96.19 161 GLN A N 1
ATOM 1266 C CA . GLN A 1 161 ? 10.434 0.543 3.837 1.00 96.19 161 GLN A CA 1
ATOM 1267 C C . GLN A 1 161 ? 11.454 -0.546 3.478 1.00 96.19 161 GLN A C 1
ATOM 1269 O O . GLN A 1 161 ? 12.195 -0.381 2.511 1.00 96.19 161 GLN A O 1
ATOM 1274 N N . GLN A 1 162 ? 11.437 -1.680 4.187 1.00 96.81 162 GLN A N 1
ATOM 1275 C CA . GLN A 1 162 ? 12.347 -2.808 3.947 1.00 96.81 162 GLN A CA 1
ATOM 1276 C C . GLN A 1 162 ? 12.200 -3.392 2.532 1.00 96.81 162 GLN A C 1
ATOM 1278 O O . GLN A 1 162 ? 13.199 -3.658 1.864 1.00 96.81 162 GLN A O 1
ATOM 1283 N N . LEU A 1 163 ? 10.965 -3.542 2.039 1.00 97.38 163 LEU A N 1
ATOM 1284 C CA . LEU A 1 163 ? 10.692 -4.019 0.678 1.00 97.38 163 LEU A CA 1
ATOM 1285 C C . LEU A 1 163 ? 11.194 -3.026 -0.386 1.00 97.38 163 LEU A C 1
ATOM 1287 O O . LEU A 1 163 ? 11.789 -3.433 -1.382 1.00 97.38 163 LEU A O 1
ATOM 1291 N N . LEU A 1 164 ? 10.998 -1.719 -0.179 1.00 97.00 164 LEU A N 1
ATOM 1292 C CA . LEU A 1 164 ? 11.471 -0.678 -1.102 1.00 97.00 164 LEU A CA 1
ATOM 1293 C C . LEU A 1 164 ? 13.002 -0.537 -1.107 1.00 97.00 164 LEU A C 1
ATOM 1295 O O . LEU A 1 164 ? 13.588 -0.292 -2.166 1.00 97.00 164 LEU A O 1
ATOM 1299 N N . GLU A 1 165 ? 13.653 -0.711 0.043 1.00 96.38 165 GLU A N 1
ATOM 1300 C CA . GLU A 1 165 ? 15.113 -0.751 0.162 1.00 96.38 165 GLU A CA 1
ATOM 1301 C C . GLU A 1 165 ? 15.685 -1.981 -0.558 1.00 96.38 165 GLU A C 1
ATOM 1303 O O . GLU A 1 165 ? 16.578 -1.840 -1.395 1.00 96.38 165 GLU A O 1
ATOM 1308 N N . TYR A 1 166 ? 15.106 -3.167 -0.336 1.00 95.50 166 TYR A N 1
ATOM 1309 C CA . TYR A 1 166 ? 15.483 -4.394 -1.043 1.00 95.50 166 TYR A CA 1
ATOM 1310 C C . TYR A 1 166 ? 15.336 -4.253 -2.566 1.00 95.50 166 TYR A C 1
ATOM 1312 O O . TYR A 1 166 ? 16.281 -4.532 -3.303 1.00 95.50 166 TYR A O 1
ATOM 1320 N N . LEU A 1 167 ? 14.197 -3.753 -3.059 1.00 94.88 167 LEU A N 1
ATOM 1321 C CA . LEU A 1 167 ? 13.982 -3.545 -4.498 1.00 94.88 167 LEU A CA 1
ATOM 1322 C C . LEU A 1 167 ? 14.929 -2.490 -5.087 1.00 94.88 167 LEU A C 1
ATOM 1324 O O . LEU A 1 167 ? 15.365 -2.626 -6.231 1.00 94.88 167 LEU A O 1
ATOM 1328 N N . THR A 1 168 ? 15.308 -1.476 -4.304 1.00 94.81 168 THR A N 1
ATOM 1329 C CA . THR A 1 168 ? 16.355 -0.523 -4.696 1.00 94.81 168 THR A CA 1
ATOM 1330 C C . THR A 1 168 ? 17.711 -1.225 -4.819 1.00 94.81 168 THR A C 1
ATOM 1332 O O . THR A 1 168 ? 18.390 -1.048 -5.827 1.00 94.81 168 THR A O 1
ATOM 1335 N N . ALA A 1 169 ? 18.088 -2.079 -3.864 1.00 92.38 169 ALA A N 1
ATOM 1336 C CA . ALA A 1 169 ? 19.330 -2.852 -3.936 1.00 92.38 169 ALA A CA 1
ATOM 1337 C C . ALA A 1 169 ? 19.353 -3.827 -5.132 1.00 92.38 169 ALA A C 1
ATOM 1339 O O . ALA A 1 169 ? 20.370 -3.930 -5.815 1.00 92.38 169 ALA A O 1
ATOM 1340 N N . VAL A 1 170 ? 18.227 -4.483 -5.443 1.00 89.94 170 VAL A N 1
ATOM 1341 C CA . VAL A 1 170 ? 18.073 -5.344 -6.634 1.00 89.94 170 VAL A CA 1
ATOM 1342 C C . VAL A 1 170 ? 18.226 -4.542 -7.935 1.00 89.94 170 VAL A C 1
ATOM 1344 O O . VAL A 1 170 ? 18.884 -5.010 -8.869 1.00 89.94 170 VAL A O 1
ATOM 1347 N N . LYS A 1 171 ? 17.683 -3.316 -8.003 1.00 90.62 171 LYS A N 1
ATOM 1348 C CA . LYS A 1 171 ? 17.889 -2.397 -9.138 1.00 90.62 171 LYS A CA 1
ATOM 1349 C C . LYS A 1 171 ? 19.370 -2.051 -9.315 1.00 90.62 171 LYS A C 1
ATOM 1351 O O . LYS A 1 171 ? 19.896 -2.186 -10.416 1.00 90.62 171 LYS A O 1
ATOM 1356 N N . GLU A 1 172 ? 20.038 -1.607 -8.251 1.00 88.56 172 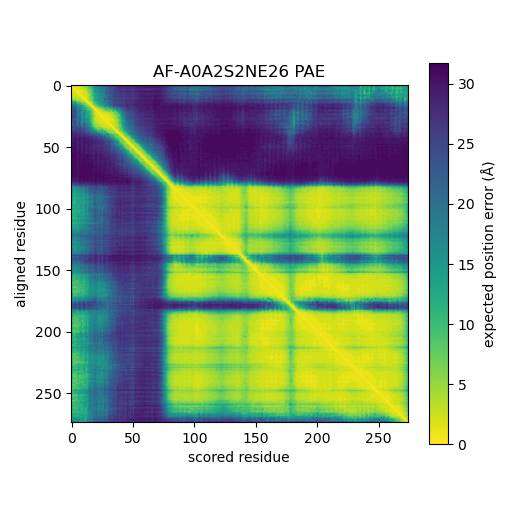GLU A N 1
ATOM 1357 C CA . GLU A 1 172 ? 21.452 -1.203 -8.297 1.00 88.56 172 GLU A CA 1
ATOM 1358 C C . GLU A 1 172 ? 22.375 -2.375 -8.666 1.00 88.56 172 GLU A C 1
ATOM 1360 O O . GLU A 1 172 ? 23.278 -2.227 -9.489 1.00 88.56 172 GLU A O 1
ATOM 1365 N N . ASP A 1 173 ? 22.114 -3.574 -8.145 1.00 85.19 173 ASP A N 1
ATOM 1366 C CA . ASP A 1 173 ? 22.851 -4.784 -8.519 1.00 85.19 173 ASP A CA 1
ATOM 1367 C C . ASP A 1 173 ? 22.630 -5.177 -9.995 1.00 85.19 173 ASP A C 1
ATOM 1369 O O . ASP A 1 173 ? 23.581 -5.537 -10.699 1.00 85.19 173 ASP A O 1
ATOM 1373 N N . SER A 1 174 ? 21.407 -4.998 -10.509 1.00 77.81 174 SER A N 1
ATOM 1374 C CA . SER A 1 174 ? 21.081 -5.207 -11.928 1.00 77.81 174 SER A CA 1
ATOM 1375 C C . SER A 1 174 ? 21.854 -4.266 -12.864 1.00 77.81 174 SER A C 1
ATOM 1377 O O . SER A 1 174 ? 22.147 -4.648 -13.997 1.00 77.81 174 SER A O 1
ATOM 1379 N N . GLN A 1 175 ? 22.244 -3.069 -12.404 1.00 71.69 175 GLN A N 1
ATOM 1380 C CA . GLN A 1 175 ? 23.124 -2.164 -13.161 1.00 71.69 175 GLN A CA 1
ATOM 1381 C C . GLN A 1 175 ? 24.593 -2.621 -13.174 1.00 71.69 175 GLN A C 1
ATOM 1383 O O . GLN A 1 175 ? 25.352 -2.229 -14.061 1.00 71.69 175 GLN A O 1
ATOM 1388 N N . GLN A 1 176 ? 25.012 -3.437 -12.201 1.00 67.56 176 GLN A N 1
ATOM 1389 C CA . GLN A 1 176 ? 26.418 -3.791 -11.968 1.00 67.56 176 GLN A CA 1
ATOM 1390 C C . GLN A 1 176 ? 26.790 -5.212 -12.434 1.00 67.56 176 GLN A C 1
ATOM 1392 O O . GLN A 1 176 ? 27.972 -5.499 -12.657 1.00 67.56 176 GLN A O 1
ATOM 1397 N N . ARG A 1 177 ? 25.825 -6.131 -12.594 1.00 61.47 177 ARG A N 1
ATOM 1398 C CA . ARG A 1 177 ? 26.112 -7.552 -12.868 1.00 61.47 177 ARG A CA 1
ATOM 1399 C C . ARG A 1 177 ? 26.239 -7.925 -14.341 1.00 61.47 177 ARG A C 1
ATOM 1401 O O . ARG A 1 177 ? 25.448 -7.549 -15.194 1.00 61.47 177 ARG A O 1
ATOM 1408 N N . SER A 1 178 ? 27.198 -8.818 -14.607 1.00 53.34 178 SER A N 1
ATOM 1409 C CA . SER A 1 178 ? 27.381 -9.423 -15.932 1.00 53.34 178 SER A CA 1
ATOM 1410 C C . SER A 1 178 ? 26.675 -10.783 -16.127 1.00 53.34 178 SER A C 1
ATOM 1412 O O . SER A 1 178 ? 26.149 -11.001 -17.213 1.00 53.34 178 SER A O 1
ATOM 1414 N N . TRP A 1 179 ? 26.693 -11.729 -15.161 1.00 50.06 179 TRP A N 1
ATOM 1415 C CA . TRP A 1 179 ? 26.326 -13.148 -15.441 1.00 50.06 179 TRP A CA 1
ATOM 1416 C C . TRP A 1 179 ? 25.610 -13.974 -14.332 1.00 50.06 179 TRP A C 1
ATOM 1418 O O . TRP A 1 179 ? 25.479 -15.185 -14.506 1.00 50.06 179 TRP A O 1
ATOM 1428 N N . GLN A 1 180 ? 25.099 -13.395 -13.232 1.00 47.62 180 GLN A N 1
ATOM 1429 C CA . GLN A 1 180 ? 24.467 -14.169 -12.131 1.00 47.62 180 GLN A CA 1
ATOM 1430 C C . GLN A 1 180 ? 23.104 -13.586 -11.686 1.00 47.62 180 GLN A C 1
ATOM 1432 O O . GLN A 1 180 ? 22.986 -13.010 -10.609 1.00 47.62 180 GLN A O 1
ATOM 1437 N N . ILE A 1 181 ? 22.095 -13.710 -12.566 1.00 53.94 181 ILE A N 1
ATOM 1438 C CA . ILE A 1 181 ? 20.787 -12.998 -12.529 1.00 53.94 181 ILE A CA 1
ATOM 1439 C C . ILE A 1 181 ? 19.580 -13.969 -12.360 1.00 53.94 181 ILE A C 1
ATOM 1441 O O . ILE A 1 181 ? 18.422 -13.596 -12.520 1.00 53.94 181 ILE A O 1
ATOM 1445 N N . PHE A 1 182 ? 19.819 -15.264 -12.115 1.00 52.84 182 PHE A N 1
ATOM 1446 C CA . PHE A 1 182 ? 18.802 -16.310 -12.357 1.00 52.84 182 PHE A CA 1
ATOM 1447 C C . PHE A 1 182 ? 18.346 -17.127 -11.138 1.00 52.84 182 PHE A C 1
ATOM 1449 O O . PHE A 1 182 ? 17.565 -18.055 -11.326 1.00 52.84 182 PHE A O 1
ATOM 1456 N N . ASP A 1 183 ? 18.787 -16.789 -9.924 1.00 63.59 183 ASP A N 1
ATOM 1457 C CA . ASP A 1 183 ? 18.465 -17.540 -8.690 1.00 63.59 183 ASP A CA 1
ATOM 1458 C C . ASP A 1 183 ? 17.643 -16.717 -7.668 1.00 63.59 183 ASP A C 1
ATOM 1460 O O . ASP A 1 183 ? 17.299 -17.199 -6.595 1.00 63.59 183 ASP A O 1
ATOM 1464 N N . ASP A 1 184 ? 17.307 -15.465 -8.002 1.00 76.62 184 ASP A N 1
ATOM 1465 C CA . ASP A 1 184 ? 16.601 -14.502 -7.138 1.00 76.62 184 ASP A CA 1
ATOM 1466 C C . ASP A 1 184 ? 15.112 -14.308 -7.489 1.00 76.62 184 ASP A C 1
ATOM 1468 O O . ASP A 1 184 ? 14.377 -13.686 -6.723 1.00 76.62 184 ASP A O 1
ATOM 1472 N N . HIS A 1 185 ? 14.642 -14.860 -8.616 1.00 81.81 185 HIS A N 1
ATOM 1473 C CA . HIS A 1 185 ? 13.312 -14.583 -9.185 1.00 81.81 185 HIS A CA 1
ATOM 1474 C C . HIS A 1 185 ? 12.171 -14.711 -8.171 1.00 81.81 185 HIS A C 1
ATOM 1476 O O . HIS A 1 185 ? 11.312 -13.838 -8.109 1.00 81.81 185 HIS A O 1
ATOM 1482 N N . VAL A 1 186 ? 12.155 -15.798 -7.391 1.00 86.50 186 VAL A N 1
ATOM 1483 C CA . VAL A 1 186 ? 11.089 -16.070 -6.413 1.00 86.50 186 VAL A CA 1
ATOM 1484 C C . VAL A 1 186 ? 11.091 -15.020 -5.300 1.00 86.50 186 VAL A C 1
ATOM 1486 O O . VAL A 1 186 ? 10.039 -14.505 -4.956 1.00 86.50 186 VAL A O 1
ATOM 1489 N N . GLN A 1 187 ? 12.269 -14.623 -4.811 1.00 90.44 187 GLN A N 1
ATOM 1490 C CA . GLN A 1 187 ? 12.404 -13.627 -3.740 1.00 90.44 187 GLN A CA 1
ATOM 1491 C C . GLN A 1 187 ? 11.942 -12.237 -4.201 1.00 90.44 187 GLN A C 1
ATOM 1493 O O . GLN A 1 187 ? 11.274 -11.524 -3.456 1.00 90.44 187 GLN A O 1
ATOM 1498 N N . ILE A 1 188 ? 12.254 -11.869 -5.449 1.00 92.06 188 ILE A N 1
ATOM 1499 C CA . ILE A 1 188 ? 11.793 -10.613 -6.052 1.00 92.06 188 ILE A CA 1
ATOM 1500 C C . ILE A 1 188 ? 10.276 -10.649 -6.286 1.00 92.06 188 ILE A C 1
ATOM 1502 O O . ILE A 1 188 ? 9.591 -9.666 -6.012 1.00 92.06 188 ILE A O 1
ATOM 1506 N N . GLU A 1 189 ? 9.735 -11.766 -6.777 1.00 93.12 189 GLU A N 1
ATOM 1507 C CA . GLU A 1 189 ? 8.295 -11.930 -7.000 1.00 93.12 189 GLU A CA 1
ATOM 1508 C C . GLU A 1 189 ? 7.506 -11.866 -5.683 1.00 93.12 189 GLU A C 1
ATOM 1510 O O . GLU A 1 189 ? 6.579 -11.061 -5.583 1.00 93.12 189 GLU A O 1
ATOM 1515 N N . ASP A 1 190 ? 7.927 -12.608 -4.655 1.00 94.06 190 ASP A N 1
ATOM 1516 C CA . ASP A 1 190 ? 7.337 -12.573 -3.311 1.00 94.06 190 ASP A CA 1
ATOM 1517 C C . ASP A 1 190 ? 7.371 -11.151 -2.722 1.00 94.06 190 ASP A C 1
ATOM 1519 O O . ASP A 1 190 ? 6.348 -10.648 -2.254 1.00 94.06 190 ASP A O 1
ATOM 1523 N N . CYS A 1 191 ? 8.508 -10.452 -2.834 1.00 96.56 191 CYS A N 1
ATOM 1524 C CA . CYS A 1 191 ? 8.667 -9.063 -2.390 1.00 96.56 191 CYS A CA 1
ATOM 1525 C C . CYS A 1 191 ? 7.684 -8.100 -3.086 1.00 96.56 191 CYS A C 1
ATOM 1527 O O . CYS A 1 191 ? 7.056 -7.256 -2.441 1.00 96.56 191 CYS A O 1
ATOM 1529 N N . LEU A 1 192 ? 7.501 -8.231 -4.405 1.00 97.25 192 LEU A N 1
ATOM 1530 C CA . LEU A 1 192 ? 6.575 -7.386 -5.165 1.00 97.25 192 LEU A CA 1
ATOM 1531 C C . LEU A 1 192 ? 5.103 -7.730 -4.885 1.00 97.25 192 LEU A C 1
ATOM 1533 O O . LEU A 1 192 ? 4.247 -6.837 -4.896 1.00 97.25 192 LEU A O 1
ATOM 1537 N N . ILE A 1 193 ? 4.790 -8.999 -4.612 1.00 96.25 193 ILE A N 1
ATOM 1538 C CA . ILE A 1 193 ? 3.463 -9.440 -4.161 1.00 96.25 193 ILE A CA 1
ATOM 1539 C C . ILE A 1 193 ? 3.158 -8.860 -2.774 1.00 96.25 193 ILE A C 1
ATOM 1541 O O . ILE A 1 193 ? 2.074 -8.304 -2.577 1.00 96.25 193 ILE A O 1
ATOM 1545 N N . GLU A 1 194 ? 4.107 -8.920 -1.837 1.00 97.19 194 GLU A N 1
ATOM 1546 C CA . GLU A 1 194 ? 3.959 -8.361 -0.491 1.00 97.19 194 GLU A CA 1
ATOM 1547 C C . GLU A 1 194 ? 3.779 -6.838 -0.535 1.00 97.19 194 GLU A C 1
ATOM 1549 O O . GLU A 1 194 ? 2.806 -6.319 0.018 1.00 97.19 194 GLU A O 1
ATOM 1554 N N . LEU A 1 195 ? 4.606 -6.122 -1.306 1.00 98.00 195 LEU A N 1
ATOM 1555 C CA . LEU A 1 195 ? 4.458 -4.679 -1.518 1.00 98.00 195 LEU A CA 1
ATOM 1556 C C . LEU A 1 195 ? 3.093 -4.328 -2.138 1.00 98.00 195 LEU A C 1
ATOM 1558 O O . LEU A 1 195 ? 2.429 -3.392 -1.690 1.00 98.00 195 LEU A O 1
ATOM 1562 N N . THR A 1 196 ? 2.618 -5.109 -3.116 1.00 97.38 196 THR A N 1
ATOM 1563 C CA . THR A 1 196 ? 1.264 -4.947 -3.683 1.00 97.38 196 THR A CA 1
ATOM 1564 C C . THR A 1 196 ? 0.174 -5.174 -2.628 1.00 97.38 196 THR A C 1
ATOM 1566 O O . THR A 1 196 ? -0.848 -4.485 -2.637 1.00 97.38 196 THR A O 1
ATOM 1569 N N . SER A 1 197 ? 0.367 -6.134 -1.720 1.00 96.81 197 SER A N 1
ATOM 1570 C CA . SER A 1 197 ? -0.568 -6.420 -0.629 1.00 96.81 197 SER A CA 1
ATOM 1571 C C . SER A 1 197 ? -0.641 -5.265 0.370 1.00 96.81 197 SER A C 1
ATOM 1573 O O . SER A 1 197 ? -1.744 -4.860 0.740 1.00 96.81 197 SER A O 1
ATOM 1575 N N . ILE A 1 198 ? 0.500 -4.682 0.750 1.00 96.81 198 ILE A N 1
ATOM 1576 C CA . ILE A 1 198 ? 0.548 -3.494 1.613 1.00 96.81 198 ILE A CA 1
ATOM 1577 C C . ILE A 1 198 ? -0.176 -2.329 0.936 1.00 96.81 198 ILE A C 1
ATOM 1579 O O . ILE A 1 198 ? -1.111 -1.786 1.517 1.00 96.81 198 ILE A O 1
ATOM 1583 N N . LEU A 1 199 ? 0.167 -2.004 -0.316 1.00 96.44 199 LEU A N 1
ATOM 1584 C CA . LEU A 1 199 ? -0.433 -0.882 -1.052 1.00 96.44 199 LEU A CA 1
ATOM 1585 C C . LEU A 1 199 ? -1.964 -0.972 -1.190 1.00 96.44 199 LEU A C 1
ATOM 1587 O O . LEU A 1 199 ? -2.627 0.059 -1.273 1.00 96.44 199 LEU A O 1
ATOM 1591 N N . LYS A 1 200 ? -2.527 -2.187 -1.202 1.00 95.50 200 LYS A N 1
ATOM 1592 C CA . LYS A 1 200 ? -3.980 -2.426 -1.268 1.00 95.50 200 LYS A CA 1
ATOM 1593 C C . LYS A 1 200 ? -4.684 -2.416 0.085 1.00 95.50 200 LYS A C 1
ATOM 1595 O O . LYS A 1 200 ? -5.872 -2.103 0.136 1.00 95.50 200 LYS A O 1
ATOM 1600 N N . ASN A 1 201 ? -4.002 -2.850 1.145 1.00 95.62 201 ASN A N 1
ATOM 1601 C CA . ASN A 1 201 ? -4.652 -3.245 2.398 1.00 95.62 201 ASN A CA 1
ATOM 1602 C C . ASN A 1 201 ? -4.222 -2.433 3.625 1.00 95.62 201 ASN A C 1
ATOM 1604 O O . ASN A 1 201 ? -4.947 -2.463 4.618 1.00 95.62 201 ASN A O 1
ATOM 1608 N N . ALA A 1 202 ? -3.069 -1.767 3.598 1.00 94.94 202 ALA A N 1
ATOM 1609 C CA . ALA A 1 202 ? -2.579 -0.951 4.705 1.00 94.94 202 ALA A CA 1
ATOM 1610 C C . ALA A 1 202 ? -3.266 0.423 4.762 1.00 94.94 202 ALA A C 1
ATOM 1612 O O . ALA A 1 202 ? -4.053 0.785 3.887 1.00 94.94 202 ALA A O 1
ATOM 1613 N N . ASP A 1 203 ? -2.968 1.186 5.812 1.00 93.00 203 ASP A N 1
ATOM 1614 C CA . ASP A 1 203 ? -3.438 2.563 5.955 1.00 93.00 203 ASP A CA 1
ATOM 1615 C C . ASP A 1 203 ? -2.832 3.469 4.858 1.00 93.00 203 ASP A C 1
ATOM 1617 O O . ASP A 1 203 ? -1.602 3.605 4.781 1.00 93.00 203 ASP A O 1
ATOM 1621 N N . PRO A 1 204 ? -3.655 4.150 4.033 1.00 90.69 204 PRO A N 1
ATOM 1622 C CA . PRO A 1 204 ? -3.176 5.145 3.083 1.00 90.69 204 PRO A CA 1
ATOM 1623 C C . PRO A 1 204 ? -2.316 6.247 3.713 1.00 90.69 204 PRO A C 1
ATOM 1625 O O . PRO A 1 204 ? -1.447 6.778 3.023 1.00 90.69 204 PRO A O 1
ATOM 1628 N N . MET A 1 205 ? -2.502 6.609 4.988 1.00 90.38 205 MET A N 1
ATOM 1629 C CA . MET A 1 205 ? -1.633 7.575 5.671 1.00 90.38 205 MET A CA 1
ATOM 1630 C C . MET A 1 205 ? -0.207 7.059 5.822 1.00 90.38 205 MET A C 1
ATOM 1632 O O . MET A 1 205 ? 0.731 7.779 5.486 1.00 90.38 205 MET A O 1
ATOM 1636 N N . VAL A 1 206 ? -0.051 5.818 6.292 1.00 93.50 206 VAL A N 1
ATOM 1637 C CA . VAL A 1 206 ? 1.246 5.149 6.466 1.00 93.50 206 VAL A CA 1
ATOM 1638 C C . VAL A 1 206 ? 1.957 5.048 5.123 1.00 93.50 206 VAL A C 1
ATOM 1640 O O . VAL A 1 206 ? 3.097 5.491 4.997 1.00 93.50 206 VAL A O 1
ATOM 1643 N N . ILE A 1 207 ? 1.256 4.566 4.092 1.00 94.62 207 ILE A N 1
ATOM 1644 C CA . ILE A 1 207 ? 1.790 4.461 2.728 1.00 94.62 207 ILE A CA 1
ATOM 1645 C C . ILE A 1 207 ? 2.257 5.841 2.227 1.00 94.62 207 ILE A C 1
ATOM 1647 O O . ILE A 1 207 ? 3.386 5.998 1.764 1.00 94.62 207 ILE A O 1
ATOM 1651 N N . ASN A 1 208 ? 1.412 6.872 2.351 1.00 92.56 208 ASN A N 1
ATOM 1652 C CA . ASN A 1 208 ? 1.751 8.235 1.933 1.00 92.56 208 ASN A CA 1
ATOM 1653 C C . ASN A 1 208 ? 2.888 8.856 2.758 1.00 92.56 208 ASN A C 1
ATOM 1655 O O . ASN A 1 208 ? 3.611 9.698 2.230 1.00 92.56 208 ASN A O 1
ATOM 1659 N N . HIS A 1 209 ? 3.032 8.497 4.034 1.00 92.56 209 HIS A N 1
ATOM 1660 C CA . HIS A 1 209 ? 4.137 8.937 4.879 1.00 92.56 209 HIS A CA 1
ATOM 1661 C C . HIS A 1 209 ? 5.449 8.291 4.415 1.00 92.56 209 HIS A C 1
ATOM 1663 O O . HIS A 1 209 ? 6.371 9.025 4.066 1.00 92.56 209 HIS A O 1
ATOM 1669 N N . VAL A 1 210 ? 5.500 6.958 4.288 1.00 94.75 210 VAL A N 1
ATOM 1670 C CA . VAL A 1 210 ? 6.689 6.215 3.823 1.00 94.75 210 VAL A CA 1
ATOM 1671 C C . VAL A 1 210 ? 7.195 6.749 2.483 1.00 94.75 210 VAL A C 1
ATOM 1673 O O . VAL A 1 210 ? 8.376 7.055 2.345 1.00 94.75 210 VAL A O 1
ATOM 1676 N N . LEU A 1 211 ? 6.296 6.953 1.515 1.00 94.50 211 LEU A N 1
ATOM 1677 C CA . LEU A 1 211 ? 6.655 7.489 0.198 1.00 94.50 211 LEU A CA 1
ATOM 1678 C C . LEU A 1 211 ? 7.228 8.919 0.245 1.00 94.50 211 LEU A C 1
ATOM 1680 O O . LEU A 1 211 ? 7.971 9.306 -0.656 1.00 94.50 211 LEU A O 1
ATOM 1684 N N . LYS A 1 212 ? 6.907 9.716 1.272 1.00 93.50 212 LYS A N 1
ATOM 1685 C CA . LYS A 1 212 ? 7.391 11.099 1.422 1.00 93.50 212 LYS A CA 1
ATOM 1686 C C . LYS A 1 212 ? 8.745 11.217 2.116 1.00 93.50 212 LYS A C 1
ATOM 1688 O O . LYS A 1 212 ? 9.383 12.249 1.910 1.00 93.50 212 LYS A O 1
ATOM 1693 N N . ILE A 1 213 ? 9.175 10.213 2.893 1.00 91.88 213 ILE A N 1
ATOM 1694 C CA . ILE A 1 213 ? 10.420 10.247 3.692 1.00 91.88 213 ILE A CA 1
ATOM 1695 C C . ILE A 1 213 ? 11.605 10.702 2.835 1.00 91.88 213 ILE A C 1
ATOM 1697 O O . ILE A 1 213 ? 12.265 11.682 3.172 1.00 91.88 213 ILE A O 1
ATOM 1701 N N . ASP A 1 214 ? 11.796 10.063 1.679 1.00 90.31 214 ASP A N 1
ATOM 1702 C CA . ASP A 1 214 ? 12.793 10.467 0.685 1.00 90.31 214 ASP A CA 1
ATOM 1703 C C . ASP A 1 214 ? 12.137 11.023 -0.588 1.00 90.31 214 ASP A C 1
ATOM 1705 O O . ASP A 1 214 ? 12.426 10.592 -1.696 1.00 90.31 214 ASP A O 1
ATOM 1709 N N . LYS A 1 215 ? 11.183 11.956 -0.448 1.00 92.75 215 LYS A N 1
ATOM 1710 C CA . LYS A 1 215 ? 10.614 12.749 -1.565 1.00 92.75 215 LYS A CA 1
ATOM 1711 C C . LYS A 1 215 ? 10.178 11.921 -2.792 1.00 92.75 215 LYS A C 1
ATOM 1713 O O . LYS A 1 215 ? 10.330 12.369 -3.928 1.00 92.75 215 LYS A O 1
ATOM 1718 N N . TYR A 1 216 ? 9.602 10.740 -2.569 1.00 94.81 216 TYR A N 1
ATOM 1719 C CA . TYR A 1 216 ? 9.190 9.777 -3.597 1.00 94.81 216 TYR A CA 1
ATOM 1720 C C . TYR A 1 216 ? 10.324 9.137 -4.431 1.00 94.81 216 TYR A C 1
ATOM 1722 O O . TYR A 1 216 ? 10.024 8.480 -5.430 1.00 94.81 216 TYR A O 1
ATOM 1730 N N . THR A 1 217 ? 11.600 9.219 -4.023 1.00 95.62 217 THR A N 1
ATOM 1731 C CA . THR A 1 217 ? 12.728 8.504 -4.665 1.00 95.62 217 THR A CA 1
ATOM 1732 C C . THR A 1 217 ? 12.442 7.014 -4.838 1.00 95.62 217 THR A C 1
ATOM 1734 O O . THR A 1 217 ? 12.738 6.457 -5.890 1.00 95.62 217 THR A O 1
ATOM 1737 N N . SER A 1 218 ? 11.783 6.368 -3.871 1.00 94.75 218 SER A N 1
ATOM 1738 C CA . SER A 1 218 ? 11.400 4.952 -3.971 1.00 94.75 218 SER A CA 1
ATOM 1739 C C . SER A 1 218 ? 10.507 4.652 -5.185 1.00 94.75 218 SER A C 1
ATOM 1741 O O . SER A 1 218 ? 10.620 3.582 -5.774 1.00 94.75 218 SER A O 1
ATOM 1743 N N . ILE A 1 219 ? 9.657 5.597 -5.611 1.00 95.56 219 ILE A N 1
ATOM 1744 C CA . ILE A 1 219 ? 8.843 5.456 -6.831 1.00 95.56 219 ILE A CA 1
ATOM 1745 C C . ILE A 1 219 ? 9.735 5.560 -8.072 1.00 95.56 219 ILE A C 1
ATOM 1747 O O . ILE A 1 219 ? 9.598 4.751 -8.986 1.00 95.56 219 ILE A O 1
ATOM 1751 N N . ASN A 1 220 ? 10.682 6.502 -8.088 1.00 94.94 220 ASN A N 1
ATOM 1752 C CA . ASN A 1 220 ? 11.646 6.645 -9.183 1.00 94.94 220 ASN A CA 1
ATOM 1753 C C . ASN A 1 220 ? 12.541 5.400 -9.316 1.00 94.94 220 ASN A C 1
ATOM 1755 O O . ASN A 1 220 ? 12.698 4.894 -10.421 1.00 94.94 220 ASN A O 1
ATOM 1759 N N . ASN A 1 221 ? 13.016 4.826 -8.205 1.00 95.12 221 ASN A N 1
ATOM 1760 C CA . ASN A 1 221 ? 13.766 3.566 -8.207 1.00 95.12 221 ASN A CA 1
ATOM 1761 C C . ASN A 1 221 ? 12.952 2.403 -8.793 1.00 95.12 221 ASN A C 1
ATOM 1763 O O . ASN A 1 221 ? 13.482 1.633 -9.590 1.00 95.12 221 ASN A O 1
ATOM 1767 N N . LEU A 1 222 ? 11.664 2.280 -8.452 1.00 96.06 222 LEU A N 1
ATOM 1768 C CA . LEU A 1 222 ? 10.789 1.264 -9.050 1.00 96.06 222 LEU A CA 1
ATOM 1769 C C . LEU A 1 222 ? 10.576 1.499 -10.555 1.00 96.06 222 LEU A C 1
ATOM 1771 O O . LEU A 1 222 ? 10.558 0.539 -11.326 1.00 96.06 222 LEU A O 1
ATOM 1775 N N . LEU A 1 223 ? 10.428 2.758 -10.985 1.00 94.62 223 LEU A N 1
ATOM 1776 C CA . LEU A 1 223 ? 10.277 3.136 -12.396 1.00 94.62 223 LEU A CA 1
ATOM 1777 C C . LEU A 1 223 ? 11.543 2.820 -13.208 1.00 94.62 223 LEU A C 1
ATOM 1779 O O . LEU A 1 223 ? 11.442 2.206 -14.267 1.00 94.62 223 LEU A O 1
ATOM 1783 N N . GLU A 1 224 ? 12.724 3.167 -12.695 1.00 92.75 224 GLU A N 1
ATOM 1784 C CA . GLU A 1 224 ? 14.016 2.789 -13.279 1.00 92.75 224 GLU A CA 1
ATOM 1785 C C . GLU A 1 224 ? 14.186 1.265 -13.322 1.00 92.75 224 GLU A C 1
ATOM 1787 O O . GLU A 1 224 ? 14.591 0.712 -14.346 1.00 92.75 224 GLU A O 1
ATOM 1792 N N . TYR A 1 225 ? 13.816 0.561 -12.246 1.00 93.31 225 TYR A N 1
ATOM 1793 C CA . TYR A 1 225 ? 13.885 -0.899 -12.203 1.00 93.31 225 TYR A CA 1
ATOM 1794 C C . TYR A 1 225 ? 12.989 -1.544 -13.269 1.00 93.31 225 TYR A C 1
ATOM 1796 O O . TYR A 1 225 ? 13.428 -2.456 -13.967 1.00 93.31 225 TYR A O 1
ATOM 1804 N N . TYR A 1 226 ? 11.782 -1.013 -13.491 1.00 91.75 226 TYR A N 1
ATOM 1805 C CA . TYR A 1 226 ? 10.903 -1.454 -14.578 1.00 91.75 226 TYR A CA 1
ATOM 1806 C C . TYR A 1 226 ? 11.532 -1.286 -15.975 1.00 91.75 226 TYR A C 1
ATOM 1808 O O . TYR A 1 226 ? 11.293 -2.120 -16.849 1.00 91.75 226 TYR A O 1
ATOM 1816 N N . GL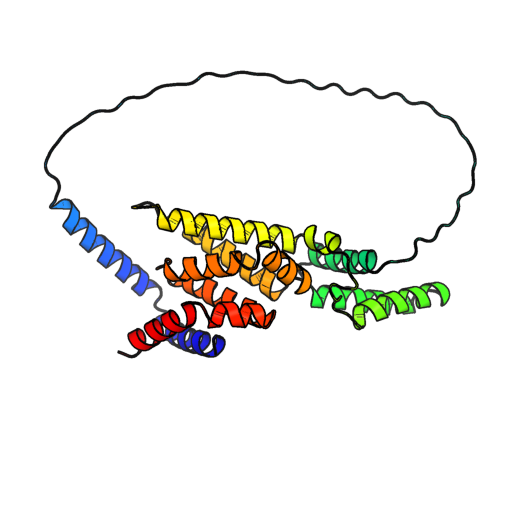N A 1 227 ? 12.340 -0.242 -16.205 1.00 88.62 227 GLN A N 1
ATOM 1817 C CA . GLN A 1 227 ? 13.051 -0.067 -17.480 1.00 88.62 227 GLN A CA 1
ATOM 1818 C C . GLN A 1 227 ? 14.168 -1.095 -17.689 1.00 88.62 227 GLN A C 1
ATOM 1820 O O . GLN A 1 227 ? 14.438 -1.483 -18.825 1.00 88.62 227 GLN A O 1
ATOM 1825 N N . MET A 1 228 ? 14.852 -1.477 -16.609 1.00 86.50 228 MET A N 1
ATOM 1826 C CA . MET A 1 228 ? 16.012 -2.374 -16.643 1.00 86.50 228 MET A CA 1
ATOM 1827 C C . MET A 1 228 ? 15.602 -3.849 -16.648 1.00 86.50 228 MET A C 1
ATOM 1829 O O . MET A 1 228 ? 16.297 -4.687 -17.222 1.00 86.50 228 MET A O 1
ATOM 1833 N N . GLU A 1 229 ? 14.470 -4.172 -16.025 1.00 87.88 229 GLU A N 1
ATOM 1834 C CA . GLU A 1 229 ? 13.960 -5.531 -15.939 1.00 87.88 229 GLU A CA 1
ATOM 1835 C C . GLU A 1 229 ? 13.466 -6.042 -17.301 1.00 87.88 229 GLU A C 1
ATOM 1837 O O . GLU A 1 229 ? 12.701 -5.382 -18.002 1.00 87.88 229 GLU A O 1
ATOM 1842 N N . LEU A 1 230 ? 13.868 -7.265 -17.655 1.00 82.94 230 LEU A N 1
ATOM 1843 C CA . LEU A 1 230 ? 13.476 -7.962 -18.888 1.00 82.94 230 LEU A CA 1
ATOM 1844 C C . LEU A 1 230 ? 12.538 -9.151 -18.611 1.00 82.94 230 LEU A C 1
ATOM 1846 O O . LEU A 1 230 ? 11.926 -9.704 -19.529 1.00 82.94 230 LEU A O 1
ATOM 1850 N N . ARG A 1 231 ? 12.429 -9.576 -17.347 1.00 85.38 231 ARG A N 1
ATOM 1851 C CA . ARG A 1 231 ? 11.572 -10.672 -16.890 1.00 85.38 231 ARG A CA 1
ATOM 1852 C C . ARG A 1 231 ? 10.131 -10.171 -16.790 1.00 85.38 231 ARG A C 1
ATOM 1854 O O . ARG A 1 231 ? 9.741 -9.497 -15.840 1.00 85.38 231 ARG A O 1
ATOM 1861 N N . TRP A 1 232 ? 9.321 -10.552 -17.774 1.00 83.06 232 TRP A N 1
ATOM 1862 C CA . TRP A 1 232 ? 7.919 -10.138 -17.911 1.00 83.06 232 TRP A CA 1
ATOM 1863 C C . TRP A 1 232 ? 7.055 -10.334 -16.650 1.00 83.06 232 TRP A C 1
ATOM 1865 O O . TRP A 1 232 ? 6.176 -9.524 -16.367 1.00 83.06 232 TRP A O 1
ATOM 1875 N N . VAL A 1 233 ? 7.301 -11.397 -15.876 1.00 87.88 233 VAL A N 1
ATOM 1876 C CA . VAL A 1 233 ? 6.571 -11.673 -14.624 1.00 87.88 233 VAL A CA 1
ATOM 1877 C C . VAL A 1 233 ? 6.806 -10.563 -13.594 1.00 87.88 233 VAL A C 1
ATOM 1879 O O . VAL A 1 233 ? 5.857 -10.072 -12.987 1.00 87.88 233 VAL A O 1
ATOM 1882 N N . ILE A 1 234 ? 8.048 -10.098 -13.461 1.00 90.31 234 ILE A N 1
ATOM 1883 C CA . ILE A 1 234 ? 8.440 -9.013 -12.554 1.00 90.31 234 ILE A CA 1
ATOM 1884 C C . ILE A 1 234 ? 7.906 -7.670 -13.078 1.00 90.31 234 ILE A C 1
ATOM 1886 O O . ILE A 1 234 ? 7.273 -6.928 -12.329 1.00 90.31 234 ILE A O 1
ATOM 1890 N N . GLN A 1 235 ? 8.027 -7.402 -14.387 1.00 90.62 235 GLN A N 1
ATOM 1891 C CA . GLN A 1 235 ? 7.412 -6.228 -15.030 1.00 90.62 235 GLN A CA 1
ATOM 1892 C C . GLN A 1 235 ? 5.894 -6.142 -14.778 1.00 90.62 235 GLN A C 1
ATOM 1894 O O . GLN A 1 235 ? 5.375 -5.064 -14.490 1.00 90.62 235 GLN A O 1
ATOM 1899 N N . LYS A 1 236 ? 5.171 -7.269 -14.838 1.00 89.00 236 LYS A N 1
ATOM 1900 C CA . LYS A 1 236 ? 3.730 -7.332 -14.543 1.00 89.00 236 LYS A CA 1
ATOM 1901 C C . LYS A 1 236 ? 3.424 -6.937 -13.094 1.00 89.00 236 LYS A C 1
ATOM 1903 O O . LYS A 1 236 ? 2.478 -6.186 -12.860 1.00 89.00 236 LYS A O 1
ATOM 1908 N N . HIS A 1 237 ? 4.214 -7.411 -12.133 1.00 94.00 237 HIS A N 1
ATOM 1909 C CA . HIS A 1 237 ? 4.052 -7.040 -10.727 1.00 94.00 237 HIS A CA 1
ATOM 1910 C C . HIS A 1 237 ? 4.374 -5.557 -10.478 1.00 94.00 237 HIS A C 1
ATOM 1912 O O . HIS A 1 237 ? 3.607 -4.880 -9.798 1.00 94.00 237 HIS A O 1
ATOM 1918 N N . LEU A 1 238 ? 5.415 -5.013 -11.115 1.00 95.00 238 LEU A N 1
ATOM 1919 C CA . LEU A 1 238 ? 5.718 -3.576 -11.084 1.00 95.00 238 LEU A CA 1
ATOM 1920 C C . LEU A 1 238 ? 4.570 -2.729 -11.668 1.00 95.00 238 LEU A C 1
ATOM 1922 O O . LEU A 1 238 ? 4.182 -1.730 -11.069 1.00 95.00 238 LEU A O 1
ATOM 1926 N N . LEU A 1 239 ? 3.943 -3.153 -12.772 1.00 93.56 239 LEU A N 1
ATOM 1927 C CA . LEU A 1 239 ? 2.756 -2.477 -13.324 1.00 93.56 239 LEU A CA 1
ATOM 1928 C C . LEU A 1 239 ? 1.539 -2.527 -12.387 1.00 93.56 239 LEU A C 1
ATOM 1930 O O . LEU A 1 239 ? 0.791 -1.549 -12.318 1.00 93.56 239 LEU A O 1
ATOM 1934 N N . ASN A 1 240 ? 1.348 -3.625 -11.648 1.00 94.12 240 ASN A N 1
ATOM 1935 C CA . ASN A 1 240 ? 0.325 -3.696 -10.601 1.00 94.12 240 ASN A CA 1
ATOM 1936 C C . ASN A 1 240 ? 0.615 -2.673 -9.493 1.00 94.12 240 ASN A C 1
ATOM 1938 O O . ASN A 1 240 ? -0.275 -1.904 -9.136 1.00 94.12 240 ASN A O 1
ATOM 1942 N N . ILE A 1 241 ? 1.860 -2.619 -9.006 1.00 96.75 241 ILE A N 1
ATOM 1943 C CA . ILE A 1 241 ? 2.318 -1.644 -8.005 1.00 96.75 241 ILE A CA 1
ATOM 1944 C C . ILE A 1 241 ? 2.076 -0.212 -8.489 1.00 96.75 241 ILE A C 1
ATOM 1946 O O . ILE A 1 241 ? 1.484 0.572 -7.753 1.00 96.75 241 ILE A O 1
ATOM 1950 N N . PHE A 1 242 ? 2.431 0.130 -9.733 1.00 95.38 242 PHE A N 1
ATOM 1951 C CA . PHE A 1 242 ? 2.154 1.462 -10.283 1.00 95.38 242 PHE A CA 1
ATOM 1952 C C . PHE A 1 242 ? 0.651 1.772 -10.367 1.00 95.38 242 PHE A C 1
ATOM 1954 O O . PHE A 1 242 ? 0.265 2.907 -10.099 1.00 95.38 242 PHE A O 1
ATOM 1961 N N . SER A 1 243 ? -0.210 0.791 -10.681 1.00 93.38 243 SER A N 1
ATOM 1962 C CA . SER A 1 243 ? -1.667 1.003 -10.653 1.00 93.38 243 SER A CA 1
ATOM 1963 C C . SER A 1 243 ? -2.175 1.297 -9.237 1.00 93.38 243 SER A C 1
ATOM 1965 O O . SER A 1 243 ? -2.951 2.234 -9.059 1.00 93.38 243 SER A O 1
ATOM 1967 N N . GLU A 1 244 ? -1.714 0.568 -8.214 1.00 95.06 244 GLU A N 1
ATOM 1968 C CA . GLU A 1 244 ? -2.092 0.854 -6.820 1.00 95.06 244 GLU A CA 1
ATOM 1969 C C . GLU A 1 244 ? -1.530 2.201 -6.332 1.00 95.06 244 GLU A C 1
ATOM 1971 O O . GLU A 1 244 ? -2.265 3.000 -5.754 1.00 95.06 244 GLU A O 1
ATOM 1976 N N . LEU A 1 245 ? -0.271 2.516 -6.654 1.00 94.56 245 LEU A N 1
ATOM 1977 C CA . LEU A 1 245 ? 0.356 3.809 -6.361 1.00 94.56 245 LEU A CA 1
ATOM 1978 C C . LEU A 1 245 ? -0.437 4.985 -6.963 1.00 94.56 245 LEU A C 1
ATOM 1980 O O . LEU A 1 245 ? -0.682 5.979 -6.277 1.00 94.56 245 LEU A O 1
ATOM 1984 N N . CYS A 1 246 ? -0.918 4.866 -8.207 1.00 93.38 246 CYS A N 1
ATOM 1985 C CA . CYS A 1 246 ? -1.752 5.888 -8.851 1.00 93.38 246 CYS A CA 1
ATOM 1986 C C . CYS A 1 246 ? -3.102 6.147 -8.152 1.00 93.38 246 CYS A C 1
ATOM 1988 O O . CYS A 1 246 ? -3.726 7.170 -8.433 1.00 93.38 246 CYS A O 1
ATOM 1990 N N . LYS A 1 247 ? -3.570 5.262 -7.262 1.00 91.62 247 LYS A N 1
ATOM 1991 C CA . LYS A 1 247 ? -4.822 5.451 -6.503 1.00 91.62 247 LYS A CA 1
ATOM 1992 C C . LYS A 1 247 ? -4.624 6.265 -5.219 1.00 91.62 247 LYS A C 1
ATOM 1994 O O . LYS A 1 247 ? -5.611 6.714 -4.648 1.00 91.62 247 LYS A O 1
ATOM 1999 N N . LEU A 1 248 ? -3.380 6.462 -4.769 1.00 89.19 248 LEU A N 1
ATOM 2000 C CA . LEU A 1 248 ? -3.072 7.084 -3.476 1.00 89.19 248 LEU A CA 1
ATOM 2001 C C . LEU A 1 248 ? -3.279 8.601 -3.471 1.00 89.19 248 LEU A C 1
ATOM 2003 O O . LEU A 1 248 ? -3.973 9.127 -2.604 1.00 89.19 248 LEU A O 1
ATOM 2007 N N . ASN A 1 249 ? -2.624 9.321 -4.387 1.00 86.81 249 ASN A N 1
ATOM 2008 C CA . ASN A 1 249 ? -2.693 10.780 -4.467 1.00 86.81 249 ASN A CA 1
ATOM 2009 C C . ASN A 1 249 ? -2.237 11.315 -5.842 1.00 86.81 249 ASN A C 1
ATOM 2011 O O . ASN A 1 249 ? -1.571 10.623 -6.611 1.00 86.81 249 ASN A O 1
ATOM 2015 N N . PHE A 1 250 ? -2.560 12.581 -6.128 1.00 90.56 250 PHE A N 1
ATOM 2016 C CA . PHE A 1 250 ? -2.238 13.227 -7.405 1.00 90.56 250 PHE A CA 1
ATOM 2017 C C . PHE A 1 250 ? -0.730 13.394 -7.673 1.00 90.56 250 PHE A C 1
ATOM 2019 O O . PHE A 1 250 ? -0.314 13.240 -8.814 1.00 90.56 250 PHE A O 1
ATOM 2026 N N . VAL A 1 251 ? 0.101 13.647 -6.655 1.00 93.00 251 VAL A N 1
ATOM 2027 C CA . VAL A 1 251 ? 1.562 13.822 -6.820 1.00 93.00 251 VAL A CA 1
ATOM 2028 C C . VAL A 1 251 ? 2.205 12.539 -7.352 1.00 93.00 251 VAL A C 1
ATOM 2030 O O . VAL A 1 251 ? 3.081 12.585 -8.209 1.00 93.00 251 VAL A O 1
ATOM 2033 N N . VAL A 1 252 ? 1.728 11.376 -6.904 1.00 92.75 252 VAL A N 1
ATOM 2034 C CA . VAL A 1 252 ? 2.186 10.074 -7.413 1.00 92.75 252 VAL A CA 1
ATOM 2035 C C . VAL A 1 252 ? 1.779 9.868 -8.876 1.00 92.75 252 VAL A C 1
ATOM 2037 O O . VAL A 1 252 ? 2.582 9.388 -9.676 1.00 92.75 252 VAL A O 1
ATOM 2040 N N . VAL A 1 253 ? 0.564 10.280 -9.254 1.00 93.25 253 VAL A N 1
ATOM 2041 C CA . VAL A 1 253 ? 0.121 10.275 -10.660 1.00 93.25 253 VAL A CA 1
ATOM 2042 C C . VAL A 1 253 ? 0.979 11.216 -11.506 1.00 93.25 253 VAL A C 1
ATOM 2044 O O . VAL A 1 253 ? 1.394 10.827 -12.594 1.00 93.25 253 VAL A O 1
ATOM 2047 N N . GLU A 1 254 ? 1.289 12.412 -11.005 1.00 93.56 254 GLU A N 1
ATOM 2048 C CA . GLU A 1 254 ? 2.149 13.391 -11.672 1.00 93.56 254 GLU A CA 1
ATOM 2049 C C . GLU A 1 254 ? 3.552 12.816 -11.926 1.00 93.56 254 GLU A C 1
ATOM 2051 O O . GLU A 1 254 ? 3.978 12.769 -13.081 1.00 93.56 254 GLU A O 1
ATOM 2056 N N . ILE A 1 255 ? 4.215 12.273 -10.895 1.00 94.00 255 ILE A N 1
ATOM 2057 C CA . ILE A 1 255 ? 5.524 11.600 -11.005 1.00 94.00 255 ILE A CA 1
ATOM 2058 C C . ILE A 1 255 ? 5.487 10.499 -12.071 1.00 94.00 255 ILE A C 1
ATOM 2060 O O . ILE A 1 255 ? 6.306 10.497 -12.988 1.00 94.00 255 ILE A O 1
ATOM 2064 N N . ILE A 1 256 ? 4.511 9.588 -12.002 1.00 92.25 256 ILE A N 1
ATOM 2065 C CA . ILE A 1 256 ? 4.408 8.468 -12.947 1.00 92.25 256 ILE A CA 1
ATOM 2066 C C . ILE A 1 256 ? 4.105 8.967 -14.372 1.00 92.25 256 ILE A C 1
ATOM 2068 O O . ILE A 1 256 ? 4.667 8.438 -15.332 1.00 92.25 256 ILE A O 1
ATOM 2072 N N . SER A 1 257 ? 3.276 10.001 -14.535 1.00 90.00 257 SER A N 1
ATOM 2073 C CA . SER A 1 257 ? 2.925 10.573 -15.845 1.00 90.00 257 SER A CA 1
ATOM 2074 C C . SER A 1 257 ? 4.060 11.354 -16.516 1.00 90.00 257 SER A C 1
ATOM 2076 O O . SER A 1 257 ? 4.149 11.342 -17.741 1.00 90.00 257 SER A O 1
ATOM 2078 N N . ASN A 1 258 ? 4.936 11.979 -15.723 1.00 91.31 258 ASN A N 1
ATOM 2079 C CA . ASN A 1 258 ? 6.119 12.704 -16.192 1.00 91.31 258 ASN A CA 1
ATOM 2080 C C . ASN A 1 258 ? 7.365 11.804 -16.293 1.00 91.31 258 ASN A C 1
ATOM 2082 O O . ASN A 1 258 ? 8.398 12.231 -16.806 1.00 91.31 258 ASN A O 1
ATOM 2086 N N . SER A 1 259 ? 7.275 10.561 -15.812 1.00 92.19 259 SER A N 1
ATOM 2087 C CA . SER A 1 259 ? 8.309 9.545 -15.993 1.00 92.19 259 SER A CA 1
ATOM 2088 C C . SER A 1 259 ? 8.355 9.017 -17.432 1.00 92.19 259 SER A C 1
ATOM 2090 O O . SER A 1 259 ? 7.532 9.332 -18.288 1.00 92.19 259 SER A O 1
ATOM 2092 N N . ILE A 1 260 ? 9.307 8.125 -17.686 1.00 85.12 260 ILE A N 1
ATOM 2093 C CA . ILE A 1 260 ? 9.435 7.373 -18.937 1.00 85.12 260 ILE A CA 1
ATOM 2094 C C . ILE A 1 260 ? 8.390 6.248 -19.103 1.00 85.12 260 ILE A C 1
ATOM 2096 O O . ILE A 1 260 ? 8.198 5.751 -20.215 1.00 85.12 260 ILE A O 1
ATOM 2100 N N . LEU A 1 261 ? 7.674 5.850 -18.038 1.00 86.81 261 LEU A N 1
ATOM 2101 C CA . LEU A 1 261 ? 6.738 4.715 -18.063 1.00 86.81 261 LEU A CA 1
ATOM 2102 C C . LEU A 1 261 ? 5.652 4.823 -19.155 1.00 86.81 261 LEU A C 1
ATOM 2104 O O . LEU A 1 261 ? 5.408 3.815 -19.822 1.00 86.81 261 LEU A O 1
ATOM 2108 N N . PRO A 1 262 ? 5.017 5.986 -19.420 1.00 87.38 262 PRO A N 1
ATOM 2109 C CA . PRO A 1 262 ? 4.046 6.117 -20.507 1.00 87.38 262 PRO A CA 1
ATOM 2110 C C . PRO A 1 262 ? 4.661 5.876 -21.893 1.00 87.38 262 PRO A C 1
ATOM 2112 O O . PRO A 1 262 ? 4.000 5.305 -22.761 1.00 87.38 262 PRO A O 1
ATOM 2115 N N . MET A 1 263 ? 5.924 6.270 -22.097 1.00 85.31 263 MET A N 1
ATOM 2116 C CA . MET A 1 263 ? 6.647 6.051 -23.353 1.00 85.31 263 MET A CA 1
ATOM 2117 C C . MET A 1 263 ? 7.009 4.575 -23.533 1.00 85.31 263 MET A C 1
ATOM 2119 O O . MET A 1 263 ? 6.777 4.021 -24.607 1.00 85.31 263 MET A O 1
ATOM 2123 N N . GLU A 1 264 ? 7.493 3.913 -22.478 1.00 81.69 264 GLU A N 1
ATOM 2124 C CA . GLU A 1 264 ? 7.747 2.470 -22.501 1.00 81.69 264 GLU A CA 1
ATOM 2125 C C . GLU A 1 264 ? 6.461 1.671 -22.739 1.00 81.69 264 GLU A C 1
ATOM 2127 O O . GLU A 1 264 ? 6.429 0.807 -23.612 1.00 81.69 264 GLU A O 1
ATOM 2132 N N . LEU A 1 265 ? 5.365 1.999 -22.049 1.00 82.88 265 LEU A N 1
ATOM 2133 C CA . LEU A 1 265 ? 4.053 1.384 -22.281 1.00 82.88 265 LEU A CA 1
ATOM 2134 C C . LEU A 1 265 ? 3.583 1.555 -23.733 1.00 82.88 265 LEU A C 1
ATOM 2136 O O . LEU A 1 265 ? 3.108 0.592 -24.336 1.00 82.88 265 LEU A O 1
ATOM 2140 N N . ALA A 1 266 ? 3.739 2.748 -24.315 1.00 81.44 266 ALA A N 1
ATOM 2141 C CA . ALA A 1 266 ? 3.410 2.987 -25.718 1.00 81.44 266 ALA A CA 1
ATOM 2142 C C . ALA A 1 266 ? 4.2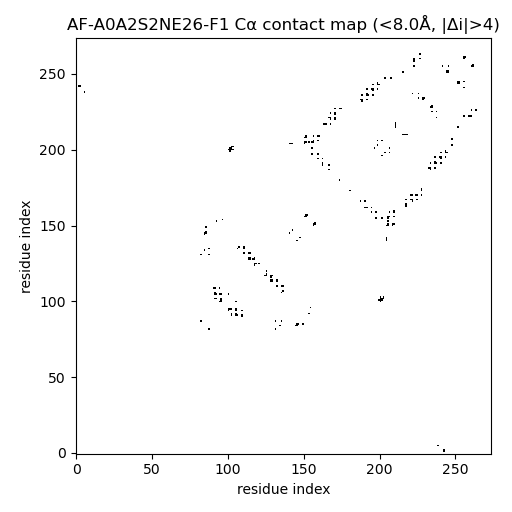96 2.159 -26.666 1.00 81.44 266 ALA A C 1
ATOM 2144 O O . ALA A 1 266 ? 3.778 1.537 -27.594 1.00 81.44 266 ALA A O 1
ATOM 2145 N N . ARG A 1 267 ? 5.610 2.089 -26.407 1.00 79.00 267 ARG A N 1
ATOM 2146 C CA . ARG A 1 267 ? 6.569 1.271 -27.168 1.00 79.00 267 ARG A CA 1
ATOM 2147 C C . ARG A 1 267 ? 6.210 -0.214 -27.113 1.00 79.00 267 ARG A C 1
ATOM 2149 O O . ARG A 1 267 ? 6.174 -0.857 -28.160 1.00 79.00 267 ARG A O 1
ATOM 2156 N N . TYR A 1 268 ? 5.910 -0.749 -25.928 1.00 74.62 268 TYR A N 1
ATOM 2157 C CA . TYR A 1 268 ? 5.468 -2.134 -25.758 1.00 74.62 268 TYR A CA 1
ATOM 2158 C C . TYR A 1 268 ? 4.178 -2.403 -26.533 1.00 74.62 268 TYR A C 1
ATOM 2160 O O . TYR A 1 268 ? 4.143 -3.336 -27.328 1.00 74.62 268 TYR A O 1
ATOM 2168 N N . LEU A 1 269 ? 3.141 -1.574 -26.363 1.00 75.94 269 LEU A N 1
ATOM 2169 C CA . LEU A 1 269 ? 1.876 -1.751 -27.082 1.00 75.94 269 LEU A CA 1
ATOM 2170 C C . LEU A 1 269 ? 2.084 -1.736 -28.604 1.00 75.94 269 LEU A C 1
ATOM 2172 O O . LEU A 1 269 ? 1.600 -2.636 -29.281 1.00 75.94 269 LEU A O 1
ATOM 2176 N N . LEU A 1 270 ? 2.845 -0.776 -29.140 1.00 71.31 270 LEU A N 1
ATOM 2177 C CA . LEU A 1 270 ? 3.129 -0.688 -30.578 1.00 71.31 270 LEU A CA 1
ATOM 2178 C C . LEU A 1 270 ? 3.895 -1.912 -31.109 1.00 71.31 270 LEU A C 1
ATOM 2180 O O . LEU A 1 270 ? 3.535 -2.430 -32.162 1.00 71.31 270 LEU A O 1
ATOM 2184 N N . LEU A 1 271 ? 4.892 -2.410 -30.370 1.00 61.97 271 LEU A N 1
ATOM 2185 C CA . LEU A 1 271 ? 5.652 -3.616 -30.732 1.00 61.97 271 LEU A CA 1
ATOM 2186 C C . LEU A 1 271 ? 4.848 -4.922 -30.613 1.00 61.97 271 LEU A C 1
ATOM 2188 O O . LEU A 1 271 ? 5.288 -5.934 -31.145 1.00 61.97 271 LEU A O 1
ATOM 2192 N N . PHE A 1 272 ? 3.699 -4.919 -29.930 1.00 53.38 272 PHE A N 1
ATOM 2193 C CA . PHE A 1 272 ? 2.781 -6.065 -29.854 1.00 53.38 272 PHE A CA 1
ATOM 2194 C C . PHE A 1 272 ? 1.602 -5.985 -30.845 1.00 53.38 272 PHE A C 1
ATOM 2196 O O . PHE A 1 272 ? 0.795 -6.914 -30.901 1.00 53.38 272 PHE A O 1
ATOM 2203 N N . PHE A 1 273 ? 1.486 -4.902 -31.624 1.00 49.09 273 PHE A N 1
ATOM 2204 C CA . PHE A 1 273 ? 0.469 -4.730 -32.675 1.00 49.09 273 PHE A CA 1
ATOM 2205 C C . PHE A 1 273 ? 1.002 -4.970 -34.106 1.00 49.09 273 PHE A C 1
ATOM 2207 O O . PHE A 1 273 ? 0.258 -4.753 -35.065 1.00 49.09 273 PHE A O 1
ATOM 2214 N N . TRP A 1 274 ? 2.251 -5.429 -34.246 1.00 40.00 274 TRP A N 1
ATOM 2215 C CA . TRP A 1 274 ? 2.925 -5.816 -35.495 1.00 40.00 274 TRP A CA 1
ATOM 2216 C C . TRP A 1 274 ? 3.596 -7.190 -35.348 1.00 40.00 274 TRP A C 1
ATOM 2218 O O . TRP A 1 274 ? 3.646 -7.911 -36.368 1.00 40.00 274 TRP A O 1
#

Mean predicted aligned error: 14.94 Å

Secondary structure (DSSP, 8-state):
-HHHHHHHHHHHHGGG--HHHHHHHHHHHHHHHHHHHTTS----------------------------------------PPPPHHHHHHHHHHHHHHH---HHHHHHHHHHHHHHHHTTS-HHHHHHHHHHHHHHHHPSPPTTTS-THHHHT-HHHHHHHHHHHHHHHHHHHHHH-SS--SS-HHHHHHHHHHHHHHHHHS-HHHHHHHHHHTTTHHHHHHHHHHHH---HHHHHHHHHHHHHHTTT-HHHHHHHHHSSHHHHHHHHHHHT--

S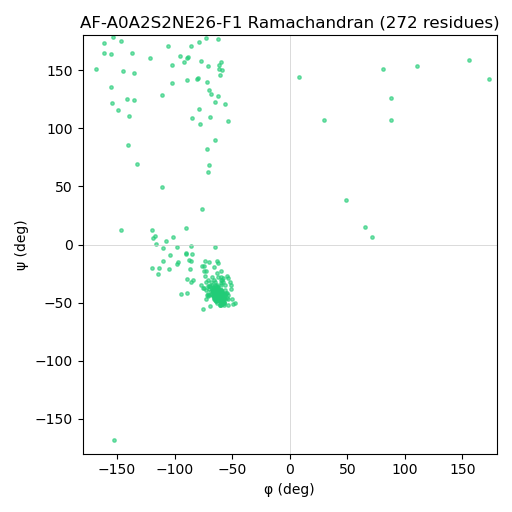olvent-accessible surface area (backbone atoms only — not comparable to full-atom values): 16755 Å² total; per-residue (Å²): 107,64,68,58,54,50,49,57,50,46,66,53,43,72,77,53,62,59,61,70,53,61,56,48,49,53,52,51,52,53,54,54,53,53,61,58,55,74,74,71,74,82,85,89,83,90,86,90,90,87,90,81,90,89,84,91,87,87,90,85,87,85,88,86,87,84,89,82,92,78,93,77,93,72,78,90,71,84,73,74,76,78,86,46,66,65,58,56,51,48,53,32,49,51,46,21,76,76,65,73,45,34,40,71,55,16,46,50,52,51,40,53,52,43,58,57,50,37,74,75,48,59,71,76,58,21,51,56,39,48,55,54,35,51,55,60,75,73,44,78,82,50,85,90,71,45,65,67,73,70,37,64,75,31,72,65,34,50,50,49,50,53,48,49,50,50,52,41,52,54,39,56,48,65,76,70,61,88,87,88,86,82,87,52,62,67,63,55,46,54,45,43,51,50,51,40,48,44,68,73,29,49,52,67,65,32,55,57,47,58,45,48,75,64,76,37,48,67,57,54,46,53,54,54,32,54,72,72,55,81,55,64,72,55,46,51,42,52,52,51,39,52,52,48,48,49,71,72,44,68,68,52,37,48,53,51,66,74,41,66,57,60,58,52,53,50,51,51,53,56,68,72,74,114

Nearest PDB structures (foldseek):
  6dee-assembly1_A  TM=8.127E-01  e=4.173E-07  Homo sapiens
  6ded-assembly1_A  TM=8.375E-01  e=1.809E-03  Homo sapiens
  6dec-assembly1_M  TM=8.444E-01  e=6.879E-03  Homo sapiens
  6dec-assembly2_P  TM=8.073E-01  e=1.211E-02  Homo sapiens

Radius of gyration: 27.77 Å; Cα contacts (8 Å, |Δi|>4): 154; chains: 1; bounding box: 72×42×88 Å

pLDDT: mean 73.12, std 25.29, range [20.64, 98.0]

InterPro domains:
  IPR030125 SPIN90/Ldb17 [PTHR13357] (88-267)

Organism: Schizaphis graminum (NCBI:txid13262)

Sequence (274 aa):
FLDKCLSTVQQKLDVSDNCSDKYKLYETLLRRQKKLKQKSSYNTLDTPIQCKTVDKGNQSEPYNQILNDTKNSTSVSNNSKEITIPDIYEVVQQVRNHTGLSYNFSQLAVSVVIQYLSNLVDESAKSSLNSIREIIDTFPPTSATLPVECLENTKDGICMQQLLEYLTAVKEDSQQRSWQIFDDHVQIEDCLIELTSILKNADPMVINHVLKIDKYTSINNLLEYYQMELRWVIQKHLLNIFSELCKLNFVVVEIISNSILPMELARYLLLFFW